Protein AF-D6SPY4-F1 (afdb_monomer)

Solvent-accessible surface area (backbone atoms only — not comparable to full-atom values): 12336 Å² total; per-residue (Å²): 137,78,93,75,79,78,70,77,76,68,50,74,66,36,51,53,53,38,52,51,26,49,55,48,23,52,53,33,46,53,54,31,52,54,38,61,76,72,43,39,36,45,60,59,33,57,36,25,32,23,53,29,49,22,27,46,44,47,28,51,47,39,69,76,40,49,72,30,49,89,36,41,15,61,46,37,26,52,39,34,29,47,40,55,48,48,57,50,53,52,47,53,71,76,39,81,48,72,72,48,47,54,49,48,56,37,36,50,55,52,34,52,54,50,44,50,53,52,50,50,53,51,26,75,78,32,62,66,58,35,68,52,40,51,41,52,40,67,79,60,23,53,57,50,37,54,53,34,42,40,31,66,72,70,61,54,61,94,64,95,69,92,73,79,85,44,68,68,62,43,42,48,51,54,51,34,54,49,46,29,62,67,39,71,52,54,79,84,50,48,59,57,48,36,48,52,51,52,44,51,72,76,66,36,78,51,53,54,37,60,75,58,44,35,67,88,75,36,80,60,68,70,73,85,82,77,120

Mean predicted aligned error: 5.64 Å

Structure (mmCIF, N/CA/C/O backbone):
data_AF-D6SPY4-F1
#
_entry.id   AF-D6SPY4-F1
#
loop_
_atom_site.group_PDB
_atom_site.id
_atom_site.type_symbol
_atom_site.label_atom_id
_atom_site.label_alt_id
_atom_site.label_comp_id
_atom_site.label_asym_id
_atom_site.label_entity_id
_atom_site.label_seq_id
_atom_site.pdbx_PDB_ins_code
_atom_site.Cartn_x
_atom_site.Cartn_y
_atom_site.Cartn_z
_atom_site.occupancy
_atom_site.B_iso_or_equiv
_atom_site.auth_seq_id
_atom_site.auth_comp_id
_atom_site.auth_asym_id
_atom_site.auth_atom_id
_atom_site.pdbx_PDB_model_num
ATOM 1 N N . MET A 1 1 ? 5.728 2.912 -44.911 1.00 34.78 1 MET A N 1
ATOM 2 C CA . MET A 1 1 ? 6.219 2.919 -43.514 1.00 34.78 1 MET A CA 1
ATOM 3 C C . MET A 1 1 ? 5.081 2.443 -42.625 1.00 34.78 1 MET A C 1
ATOM 5 O O . MET A 1 1 ? 4.029 3.062 -42.643 1.00 34.78 1 MET A O 1
ATOM 9 N N . SER A 1 2 ? 5.232 1.282 -41.982 1.00 31.11 2 SER A N 1
ATOM 10 C CA . SER A 1 2 ? 4.141 0.584 -41.281 1.00 31.11 2 SER A CA 1
ATOM 11 C C . SER A 1 2 ? 3.906 1.151 -39.877 1.00 31.11 2 SER A C 1
ATOM 13 O O . SER A 1 2 ? 4.828 1.220 -39.067 1.00 31.11 2 SER A O 1
ATOM 15 N N . LEU A 1 3 ? 2.647 1.506 -39.605 1.00 37.94 3 LEU A N 1
ATOM 16 C CA . LEU A 1 3 ? 2.112 2.058 -38.356 1.00 37.94 3 LEU A CA 1
ATOM 17 C C . LEU A 1 3 ? 1.982 1.020 -37.215 1.00 37.94 3 LEU A C 1
ATOM 19 O O . LEU A 1 3 ? 1.452 1.337 -36.159 1.00 37.94 3 LEU A O 1
ATOM 23 N N . PHE A 1 4 ? 2.469 -0.211 -37.405 1.00 37.69 4 PHE A N 1
ATOM 24 C CA . PHE A 1 4 ? 2.283 -1.334 -36.470 1.00 37.69 4 PHE A CA 1
ATOM 25 C C . PHE A 1 4 ? 3.561 -1.763 -35.720 1.00 37.69 4 PHE A C 1
ATOM 27 O O . PHE A 1 4 ? 3.576 -2.779 -35.033 1.00 37.69 4 PHE A O 1
ATOM 34 N N . GLY A 1 5 ? 4.643 -0.982 -35.812 1.00 31.19 5 GLY A N 1
ATOM 35 C CA . GLY A 1 5 ? 5.943 -1.301 -35.201 1.00 31.19 5 GLY A CA 1
ATOM 36 C C . GLY A 1 5 ? 6.141 -0.870 -33.739 1.00 31.19 5 GLY A C 1
ATOM 37 O O . GLY A 1 5 ? 7.212 -1.111 -33.193 1.00 31.19 5 GLY A O 1
ATOM 38 N N . LYS A 1 6 ? 5.152 -0.230 -33.097 1.00 35.25 6 LYS A N 1
ATOM 39 C CA . LYS A 1 6 ? 5.227 0.238 -31.694 1.00 35.25 6 LYS A CA 1
ATOM 40 C C . LYS A 1 6 ? 4.349 -0.571 -30.733 1.00 35.25 6 LYS A C 1
ATOM 42 O O . LYS A 1 6 ? 3.860 -0.050 -29.737 1.00 35.25 6 LYS A O 1
ATOM 47 N N . ILE A 1 7 ? 4.159 -1.859 -31.005 1.00 43.06 7 ILE A N 1
ATOM 48 C CA . ILE A 1 7 ? 3.713 -2.788 -29.964 1.00 43.06 7 ILE A CA 1
ATOM 49 C C . ILE A 1 7 ? 4.941 -3.013 -29.081 1.00 43.06 7 ILE A C 1
ATOM 51 O O . ILE A 1 7 ? 5.832 -3.783 -29.439 1.00 43.06 7 ILE A O 1
ATOM 55 N N . PHE A 1 8 ? 5.037 -2.246 -27.992 1.00 52.12 8 PHE A N 1
ATOM 56 C CA . PHE A 1 8 ? 6.080 -2.359 -26.976 1.00 52.12 8 PHE A CA 1
ATOM 57 C C . PHE A 1 8 ? 6.216 -3.827 -26.562 1.00 52.12 8 PHE A C 1
ATOM 59 O O . PHE A 1 8 ? 5.388 -4.358 -25.822 1.00 52.12 8 PHE A O 1
ATOM 66 N N . LYS A 1 9 ? 7.246 -4.512 -27.069 1.00 52.72 9 LYS A N 1
ATOM 67 C CA . LYS A 1 9 ? 7.593 -5.848 -26.592 1.00 52.72 9 LYS A CA 1
ATOM 68 C C . LYS A 1 9 ? 8.038 -5.689 -25.1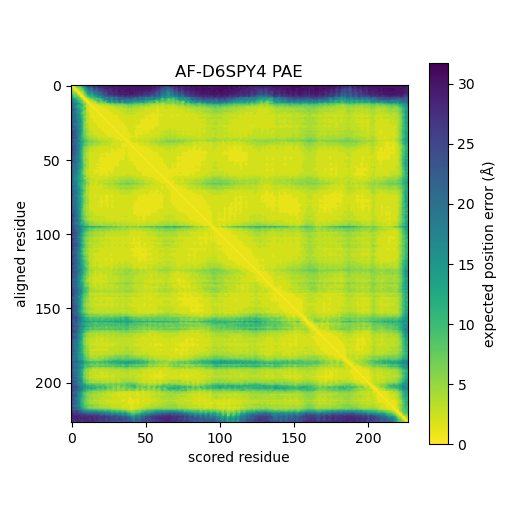44 1.00 52.72 9 LYS A C 1
ATOM 70 O O . LYS A 1 9 ? 9.126 -5.179 -24.889 1.00 52.72 9 LYS A O 1
ATOM 75 N N . ARG A 1 10 ? 7.173 -6.089 -24.213 1.00 60.41 10 ARG A N 1
ATOM 76 C CA . ARG A 1 10 ? 7.523 -6.230 -22.799 1.00 60.41 10 ARG A CA 1
ATOM 77 C C . ARG A 1 10 ? 8.765 -7.107 -22.698 1.00 60.41 10 ARG A C 1
ATOM 79 O O . ARG A 1 10 ? 8.841 -8.150 -23.349 1.00 60.41 10 ARG A O 1
ATOM 86 N N . THR A 1 11 ? 9.755 -6.663 -21.933 1.00 67.44 11 THR A N 1
ATOM 87 C CA . THR A 1 11 ? 10.943 -7.480 -21.683 1.00 67.44 11 THR A CA 1
ATOM 88 C C . THR A 1 11 ? 10.529 -8.723 -20.886 1.00 67.44 11 THR A C 1
ATOM 90 O O . THR A 1 11 ? 9.573 -8.644 -20.107 1.00 67.44 11 THR A O 1
ATOM 93 N N . PRO A 1 12 ? 11.223 -9.866 -21.035 1.00 65.56 12 PRO A N 1
ATOM 94 C CA . PRO A 1 12 ? 10.928 -11.072 -20.256 1.00 65.56 12 PRO A CA 1
ATOM 95 C C . PRO A 1 12 ? 10.881 -10.821 -18.739 1.00 65.56 12 PRO A C 1
ATOM 97 O O . PRO A 1 12 ? 10.040 -11.382 -18.047 1.00 65.56 12 PRO A O 1
ATOM 100 N N . GLU A 1 13 ? 11.724 -9.911 -18.243 1.00 80.81 13 GLU A N 1
ATOM 101 C CA . GLU A 1 13 ? 11.749 -9.472 -16.844 1.00 80.81 13 GLU A CA 1
ATOM 102 C C . GLU A 1 13 ? 10.460 -8.745 -16.427 1.00 80.81 13 GLU A C 1
ATOM 104 O O . GLU A 1 13 ? 9.873 -9.075 -15.401 1.00 80.81 13 GLU A O 1
ATOM 109 N N . SER A 1 14 ? 9.961 -7.811 -17.245 1.00 84.38 14 SER A N 1
ATOM 110 C CA . SER A 1 14 ? 8.711 -7.091 -16.950 1.00 84.38 14 SER A CA 1
ATOM 111 C C . SER A 1 14 ? 7.478 -8.003 -16.947 1.00 84.38 14 SER A C 1
ATOM 113 O O . SER A 1 14 ? 6.572 -7.806 -16.142 1.00 84.38 14 SER A O 1
ATOM 115 N N . LEU A 1 15 ? 7.446 -9.026 -17.808 1.00 87.06 15 LEU A N 1
ATOM 116 C CA . LEU A 1 15 ? 6.370 -10.024 -17.817 1.00 87.06 15 LEU A CA 1
ATOM 117 C C . LEU A 1 15 ? 6.403 -10.871 -16.546 1.00 87.06 15 LEU A C 1
ATOM 119 O O . LEU A 1 15 ? 5.395 -10.992 -15.862 1.00 87.06 15 LEU A O 1
ATOM 123 N N . GLN A 1 16 ? 7.579 -11.381 -16.185 1.00 89.75 16 GLN A N 1
ATOM 124 C CA . GLN A 1 16 ? 7.739 -12.197 -14.987 1.00 89.75 16 GLN A CA 1
ATOM 125 C C . GLN A 1 16 ? 7.390 -11.425 -13.704 1.00 89.75 16 GLN A C 1
ATOM 127 O O . GLN A 1 16 ? 6.707 -11.957 -12.830 1.00 89.75 16 GLN A O 1
ATOM 132 N N . LEU A 1 17 ? 7.821 -10.164 -13.598 1.00 91.50 17 LEU A N 1
ATOM 133 C CA . LEU A 1 17 ? 7.452 -9.282 -12.487 1.00 91.50 17 LEU A CA 1
ATOM 134 C C . LEU A 1 17 ? 5.941 -9.043 -12.435 1.00 91.50 17 LEU A C 1
ATOM 136 O O . LEU A 1 17 ? 5.344 -9.080 -11.362 1.00 91.50 17 LEU A O 1
ATOM 140 N N . SER A 1 18 ? 5.322 -8.817 -13.592 1.00 92.50 18 SER A N 1
ATOM 141 C CA . SER A 1 18 ? 3.881 -8.611 -13.702 1.00 92.50 18 SER A CA 1
ATOM 142 C C . SER A 1 18 ? 3.088 -9.828 -13.221 1.00 92.50 18 SER A C 1
ATOM 144 O O . SER A 1 18 ? 2.161 -9.651 -12.425 1.00 92.50 18 SER A O 1
ATOM 146 N N . ASP A 1 19 ? 3.499 -11.036 -13.617 1.00 93.06 19 ASP A N 1
ATOM 147 C CA . ASP A 1 19 ? 2.887 -12.295 -13.182 1.00 93.06 19 ASP A CA 1
ATOM 148 C C . ASP A 1 19 ? 3.054 -12.509 -11.672 1.00 93.06 19 ASP A C 1
ATOM 150 O O . ASP A 1 19 ? 2.119 -12.928 -10.988 1.00 93.06 19 ASP A O 1
ATOM 154 N N . TRP A 1 20 ? 4.230 -12.204 -11.111 1.00 94.31 20 TRP A N 1
ATOM 155 C CA . TRP A 1 20 ? 4.435 -12.279 -9.662 1.00 94.31 20 TRP A CA 1
ATOM 156 C C . TRP A 1 20 ? 3.526 -11.318 -8.905 1.00 94.31 20 TRP A C 1
ATOM 158 O O . TRP A 1 20 ? 2.887 -11.738 -7.943 1.00 94.31 20 TRP A O 1
ATOM 168 N N . LEU A 1 21 ? 3.427 -10.062 -9.348 1.00 95.44 21 LEU A N 1
ATOM 169 C CA . LEU A 1 21 ? 2.568 -9.068 -8.706 1.00 95.44 21 LEU A CA 1
ATOM 170 C C . LEU A 1 21 ? 1.092 -9.480 -8.766 1.00 95.44 21 LEU A C 1
ATOM 172 O O . LEU A 1 21 ? 0.413 -9.390 -7.749 1.00 95.44 21 LEU A O 1
ATOM 176 N N . ALA A 1 22 ? 0.620 -10.003 -9.902 1.00 94.50 22 ALA A N 1
ATOM 177 C CA . ALA A 1 22 ? -0.749 -10.503 -10.039 1.00 94.50 22 ALA A CA 1
ATOM 178 C C . ALA A 1 22 ? -1.034 -11.674 -9.081 1.00 94.50 22 ALA A C 1
ATOM 180 O O . ALA A 1 22 ? -2.006 -11.639 -8.325 1.00 94.50 22 ALA A O 1
ATOM 181 N N . ASN A 1 23 ? -0.142 -12.669 -9.039 1.00 94.44 23 ASN A N 1
ATOM 182 C CA . ASN A 1 23 ? -0.271 -13.814 -8.134 1.00 94.44 23 ASN A CA 1
ATOM 183 C C . ASN A 1 23 ? -0.241 -13.393 -6.655 1.00 94.44 23 ASN A C 1
ATOM 185 O O . ASN A 1 23 ? -0.976 -13.942 -5.834 1.00 94.44 23 ASN A O 1
ATOM 189 N N . MET A 1 24 ? 0.592 -12.407 -6.304 1.00 95.00 24 MET A N 1
ATOM 190 C CA . MET A 1 24 ? 0.624 -11.831 -4.958 1.00 95.00 24 MET A CA 1
ATOM 191 C C . MET A 1 24 ? -0.696 -11.134 -4.620 1.00 95.00 24 MET A C 1
ATOM 193 O O . MET A 1 24 ? -1.242 -11.376 -3.545 1.00 95.00 24 MET A O 1
ATOM 197 N N . THR A 1 25 ? -1.238 -10.319 -5.532 1.00 95.25 25 THR A N 1
ATOM 198 C CA . THR A 1 25 ? -2.541 -9.666 -5.348 1.00 95.25 25 THR A CA 1
ATOM 199 C C . THR A 1 25 ? -3.638 -10.695 -5.078 1.00 95.25 25 THR A C 1
ATOM 201 O O . THR A 1 25 ? -4.384 -10.542 -4.114 1.00 95.25 25 THR A O 1
ATOM 204 N N . GLU A 1 26 ? -3.712 -11.774 -5.863 1.00 94.88 26 GLU A N 1
ATOM 205 C CA . GLU A 1 26 ? -4.694 -12.843 -5.644 1.00 94.88 26 GLU A CA 1
ATOM 206 C C . GLU A 1 26 ? -4.520 -13.549 -4.295 1.00 94.88 26 GLU A C 1
ATOM 208 O O . GLU A 1 26 ? -5.503 -13.817 -3.602 1.00 94.88 26 GLU A O 1
ATOM 213 N N . ALA A 1 27 ? -3.280 -13.852 -3.902 1.00 94.38 27 ALA A N 1
ATOM 214 C CA . ALA A 1 27 ? -3.002 -14.498 -2.624 1.00 94.38 27 ALA A CA 1
ATOM 215 C C . ALA A 1 27 ? -3.429 -13.616 -1.440 1.00 94.38 27 ALA A C 1
ATOM 217 O O . ALA A 1 27 ? -4.063 -14.104 -0.502 1.00 94.38 27 ALA A O 1
ATOM 218 N N . PHE A 1 28 ? -3.135 -12.315 -1.501 1.00 95.88 28 PHE A N 1
ATOM 219 C CA . PHE A 1 28 ? -3.537 -11.373 -0.460 1.00 95.88 28 PHE A CA 1
ATOM 220 C C . PHE A 1 28 ? -5.043 -11.115 -0.450 1.00 95.88 28 PHE A C 1
ATOM 222 O O . PHE A 1 28 ? -5.605 -10.966 0.630 1.00 95.88 28 PHE A O 1
ATOM 229 N N . LEU A 1 29 ? -5.714 -11.131 -1.607 1.00 95.56 29 LEU A N 1
ATOM 230 C CA . LEU A 1 29 ? -7.178 -11.070 -1.676 1.00 95.56 29 LEU A CA 1
ATOM 231 C C . LEU A 1 29 ? -7.818 -12.247 -0.937 1.00 95.56 29 LEU A C 1
ATOM 233 O O . LEU A 1 29 ? -8.666 -12.025 -0.080 1.00 95.56 29 LEU A O 1
ATOM 237 N N . ARG A 1 30 ? -7.352 -13.480 -1.181 1.00 95.44 30 ARG A N 1
ATOM 238 C CA . ARG A 1 30 ? -7.861 -14.668 -0.469 1.00 95.44 30 ARG A CA 1
ATOM 239 C C . ARG A 1 30 ? -7.640 -14.567 1.041 1.00 95.44 30 ARG A C 1
ATOM 241 O O . ARG A 1 30 ? -8.546 -14.855 1.813 1.00 95.44 30 ARG A O 1
ATOM 248 N N . MET A 1 31 ? -6.456 -14.111 1.461 1.00 95.00 31 MET A N 1
ATOM 249 C CA . MET A 1 31 ? -6.151 -13.856 2.875 1.00 95.00 31 MET A CA 1
ATOM 250 C C . MET A 1 31 ? -7.081 -12.794 3.486 1.00 95.00 31 MET A C 1
ATOM 252 O O . MET A 1 31 ? -7.546 -12.950 4.618 1.00 95.00 31 MET A O 1
ATOM 256 N N . GLY A 1 32 ? -7.366 -11.729 2.736 1.00 95.31 32 GLY A N 1
ATOM 257 C CA . GLY A 1 32 ? -8.275 -10.664 3.141 1.00 95.31 32 GLY A CA 1
ATOM 258 C C . GLY A 1 32 ? -9.710 -11.151 3.289 1.00 95.31 32 GLY A C 1
ATOM 259 O O . GLY A 1 32 ? -10.330 -10.883 4.314 1.00 95.31 32 GLY A O 1
ATOM 260 N N . ASP A 1 33 ? -10.224 -11.902 2.316 1.00 96.25 33 ASP A N 1
ATOM 261 C CA . ASP A 1 33 ? -11.585 -12.448 2.342 1.00 96.25 33 ASP A CA 1
ATOM 262 C C . ASP A 1 33 ? -11.783 -13.418 3.516 1.00 96.25 33 ASP A C 1
ATOM 264 O O . ASP A 1 33 ? -12.777 -13.330 4.244 1.00 96.25 33 ASP A O 1
ATOM 268 N N . ASP A 1 34 ? -10.796 -14.285 3.768 1.00 96.38 34 ASP A N 1
ATOM 269 C CA . ASP A 1 34 ? -10.789 -15.182 4.927 1.00 96.38 34 ASP A CA 1
ATOM 270 C C . ASP A 1 34 ? -10.798 -14.405 6.252 1.00 96.38 34 ASP A C 1
ATOM 272 O O . ASP A 1 34 ? -11.509 -14.776 7.191 1.00 96.38 34 ASP A O 1
ATOM 276 N N . THR A 1 35 ? -10.029 -13.316 6.338 1.00 95.50 35 THR A N 1
ATOM 277 C CA . THR A 1 35 ? -9.981 -12.454 7.529 1.00 95.50 35 THR A CA 1
ATOM 278 C C . THR A 1 35 ? -11.311 -11.731 7.726 1.00 95.50 35 THR A C 1
ATOM 280 O O . THR A 1 35 ? -11.882 -11.778 8.816 1.00 95.50 35 THR A O 1
ATOM 283 N N . LEU A 1 36 ? -11.852 -11.135 6.662 1.00 94.56 36 LEU A N 1
ATOM 284 C CA . LEU A 1 36 ? -13.118 -10.407 6.664 1.00 94.56 36 LEU A CA 1
ATOM 285 C C . LEU A 1 36 ? -14.292 -11.294 7.109 1.00 94.56 36 LEU A C 1
ATOM 287 O O . LEU A 1 36 ? -15.186 -10.823 7.818 1.00 94.56 36 LEU A O 1
ATOM 291 N N . GLY A 1 37 ? -14.287 -12.569 6.710 1.00 95.19 37 GLY A N 1
ATOM 292 C CA . GLY A 1 37 ? -15.297 -13.550 7.107 1.00 95.19 37 GLY A CA 1
ATOM 293 C C . GLY A 1 37 ? -15.188 -14.026 8.561 1.00 95.19 37 GLY A C 1
ATOM 294 O O . GLY A 1 37 ? -16.175 -14.520 9.105 1.00 95.19 37 GLY A O 1
ATOM 295 N N . ARG A 1 38 ? -14.018 -13.885 9.200 1.00 95.81 38 ARG A N 1
ATOM 296 C CA . ARG A 1 38 ? -13.737 -14.427 10.543 1.00 95.81 38 ARG A CA 1
ATOM 297 C C . ARG A 1 38 ? -13.682 -13.365 11.634 1.00 95.81 38 ARG A C 1
ATOM 299 O O . ARG A 1 38 ? -14.326 -13.532 12.665 1.00 95.81 38 ARG A O 1
ATOM 306 N N . ASP A 1 39 ? -12.896 -12.312 11.430 1.00 95.88 39 ASP A N 1
ATOM 307 C CA . ASP A 1 39 ? -12.619 -11.291 12.440 1.00 95.88 39 ASP A CA 1
ATOM 308 C C . ASP A 1 39 ? -12.377 -9.918 11.802 1.00 95.88 39 ASP A C 1
ATOM 310 O O . ASP A 1 39 ? -11.264 -9.551 11.419 1.00 95.88 39 ASP A O 1
ATOM 314 N N . LYS A 1 40 ? -13.439 -9.112 11.754 1.00 96.25 40 LYS A N 1
ATOM 315 C CA . LYS A 1 40 ? -13.390 -7.739 11.233 1.00 96.25 40 LYS A CA 1
ATOM 316 C C . LYS A 1 40 ? -12.613 -6.772 12.127 1.00 96.25 40 LYS A C 1
ATOM 318 O O . LYS A 1 40 ? -12.381 -5.641 11.714 1.00 96.25 40 LYS A O 1
ATOM 323 N N . ALA A 1 41 ? -12.252 -7.175 13.343 1.00 96.44 41 ALA A N 1
ATOM 324 C CA . ALA A 1 41 ? -11.436 -6.384 14.254 1.00 96.44 41 ALA A CA 1
ATOM 325 C C . ALA A 1 41 ? -9.938 -6.717 14.132 1.00 96.44 41 ALA A C 1
ATOM 327 O O . ALA A 1 41 ? -9.126 -6.099 14.821 1.00 96.44 41 ALA A O 1
ATOM 328 N N . SER A 1 42 ? -9.558 -7.670 13.268 1.00 95.88 42 SER A N 1
ATOM 329 C CA . SER A 1 42 ? -8.160 -8.045 13.068 1.00 95.88 42 SER A CA 1
ATOM 330 C C . SER A 1 42 ? -7.376 -6.948 12.331 1.00 95.88 42 SER A C 1
ATOM 332 O O . SER A 1 42 ? -7.801 -6.519 11.252 1.00 95.88 42 SER A O 1
ATOM 334 N N . PRO A 1 43 ? -6.184 -6.552 12.826 1.00 96.25 43 PRO A N 1
ATOM 335 C CA . PRO A 1 43 ? -5.247 -5.696 12.093 1.00 96.25 43 PRO A CA 1
ATOM 336 C C . PRO A 1 43 ? -4.848 -6.252 10.718 1.00 96.25 43 PRO A C 1
ATOM 338 O O . PRO A 1 43 ? -4.446 -5.488 9.840 1.00 96.25 43 PRO A O 1
ATOM 341 N N . ASP A 1 44 ? -4.997 -7.563 10.494 1.00 96.12 44 ASP A N 1
ATOM 342 C CA . ASP A 1 44 ? -4.690 -8.195 9.206 1.00 96.12 44 ASP A CA 1
ATOM 343 C C . ASP A 1 44 ? -5.572 -7.657 8.066 1.00 96.12 44 ASP A C 1
ATOM 345 O O . ASP A 1 44 ? -5.164 -7.696 6.909 1.00 96.12 44 ASP A O 1
ATOM 349 N N . MET A 1 45 ? -6.731 -7.061 8.373 1.00 96.69 45 MET A N 1
ATOM 350 C CA . MET A 1 45 ? -7.546 -6.329 7.395 1.00 96.69 45 MET A CA 1
ATOM 351 C C . MET A 1 45 ? -6.776 -5.153 6.774 1.00 96.69 45 MET A C 1
ATOM 353 O O . MET A 1 45 ? -6.815 -4.952 5.559 1.00 96.69 45 MET A O 1
ATOM 357 N N . LEU A 1 46 ? -6.026 -4.406 7.591 1.00 97.50 46 LEU A N 1
ATOM 358 C CA . LEU A 1 46 ? -5.210 -3.271 7.147 1.00 97.50 46 LEU A CA 1
ATOM 359 C C . LEU A 1 46 ? -3.921 -3.732 6.452 1.00 97.50 46 LEU A C 1
ATOM 361 O O . LEU A 1 46 ? -3.473 -3.105 5.488 1.00 97.50 46 LEU A O 1
ATOM 365 N N . VAL A 1 47 ? -3.363 -4.867 6.886 1.00 97.31 47 VAL A N 1
ATOM 366 C CA . VAL A 1 47 ? -2.255 -5.545 6.193 1.00 97.31 47 VAL A CA 1
ATOM 367 C C . VAL A 1 47 ? -2.687 -5.937 4.776 1.00 97.31 47 VAL A C 1
ATOM 369 O O . VAL A 1 47 ? -2.011 -5.586 3.808 1.00 97.31 47 VAL A O 1
ATOM 372 N N . CYS A 1 48 ? -3.840 -6.601 4.637 1.00 97.00 48 CYS A N 1
ATOM 373 C CA . CYS A 1 48 ? -4.400 -6.994 3.343 1.00 97.00 48 CYS A CA 1
ATOM 374 C C . CYS A 1 48 ? -4.690 -5.774 2.472 1.00 97.00 48 CYS A C 1
ATOM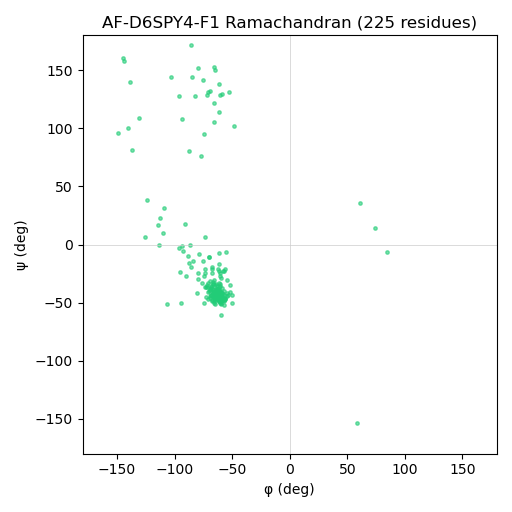 376 O O . CYS A 1 48 ? -4.256 -5.735 1.324 1.00 97.00 48 CYS A O 1
ATOM 378 N N . PHE A 1 49 ? -5.355 -4.753 3.023 1.00 97.19 49 PHE A N 1
ATOM 379 C CA . PHE A 1 49 ? -5.600 -3.490 2.328 1.00 97.19 49 PHE A CA 1
ATOM 380 C C . PHE A 1 49 ? -4.313 -2.916 1.719 1.00 97.19 49 PHE A C 1
ATOM 382 O O . PHE A 1 49 ? -4.269 -2.616 0.525 1.00 97.19 49 PHE A O 1
ATOM 389 N N . THR A 1 50 ? -3.252 -2.820 2.520 1.00 97.62 50 THR A N 1
ATOM 390 C CA . THR A 1 50 ? -1.968 -2.248 2.099 1.00 97.62 50 THR A CA 1
ATOM 391 C C . THR A 1 50 ? -1.312 -3.086 1.002 1.00 97.62 50 THR A C 1
ATOM 393 O O . THR A 1 50 ? -0.949 -2.559 -0.050 1.00 97.62 50 THR A O 1
ATOM 396 N N . LEU A 1 51 ? -1.178 -4.400 1.212 1.00 97.00 51 LEU A N 1
ATOM 397 C CA . LEU A 1 51 ? -0.466 -5.280 0.282 1.00 97.00 51 LEU A CA 1
ATOM 398 C C . LEU A 1 51 ? -1.216 -5.474 -1.038 1.00 97.00 51 LEU A C 1
ATOM 400 O O . LEU A 1 51 ? -0.592 -5.457 -2.099 1.00 97.00 51 LEU A O 1
ATOM 404 N N . ILE A 1 52 ? -2.543 -5.621 -1.002 1.00 96.50 52 ILE A N 1
ATOM 405 C CA . ILE A 1 52 ? -3.367 -5.746 -2.212 1.00 96.50 52 ILE A CA 1
ATOM 406 C C . ILE A 1 52 ? -3.236 -4.481 -3.052 1.00 96.50 52 ILE A C 1
ATOM 408 O O . ILE A 1 52 ? -2.973 -4.568 -4.248 1.00 96.50 52 ILE A O 1
ATOM 412 N N . ASN A 1 53 ? -3.360 -3.306 -2.435 1.00 96.88 53 ASN A N 1
ATOM 413 C CA . ASN A 1 53 ? -3.279 -2.054 -3.173 1.00 96.88 53 ASN A CA 1
ATOM 414 C C . ASN A 1 53 ? -1.876 -1.776 -3.710 1.00 96.88 53 ASN A C 1
ATOM 416 O O . ASN A 1 53 ? -1.746 -1.413 -4.877 1.00 96.88 53 ASN A O 1
ATOM 420 N N . ALA A 1 54 ? -0.824 -2.002 -2.920 1.00 97.12 54 ALA A N 1
ATOM 421 C CA . ALA A 1 54 ? 0.546 -1.824 -3.393 1.00 97.12 54 ALA A CA 1
ATOM 422 C C . ALA A 1 54 ? 0.864 -2.764 -4.570 1.00 97.12 54 ALA A C 1
ATOM 424 O O . ALA A 1 54 ? 1.349 -2.311 -5.608 1.00 97.12 54 ALA A O 1
ATOM 425 N N . THR A 1 55 ? 0.523 -4.054 -4.457 1.00 96.12 55 THR A N 1
ATOM 426 C CA . THR A 1 55 ? 0.750 -5.044 -5.528 1.00 96.12 55 THR A CA 1
ATOM 427 C C . THR A 1 55 ? -0.066 -4.771 -6.775 1.00 96.12 55 THR A 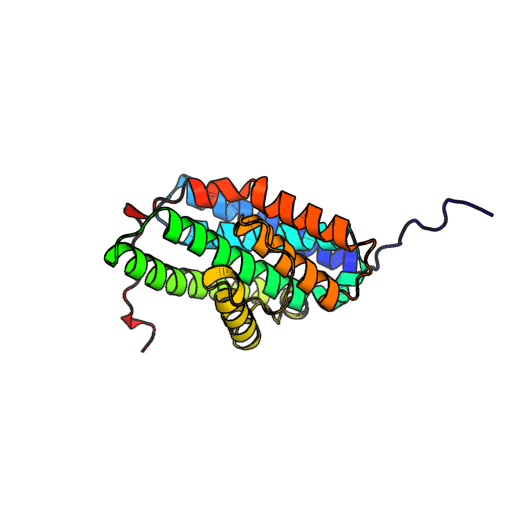C 1
ATOM 429 O O . THR A 1 55 ? 0.495 -4.744 -7.870 1.00 96.12 55 THR A O 1
ATOM 432 N N . HIS A 1 56 ? -1.366 -4.529 -6.623 1.00 96.00 56 HIS A N 1
ATOM 433 C CA . HIS A 1 56 ? -2.257 -4.307 -7.752 1.00 96.00 56 HIS A CA 1
ATOM 434 C C . HIS A 1 56 ? -1.890 -3.025 -8.504 1.00 96.00 56 HIS A C 1
ATOM 436 O O . HIS A 1 56 ? -1.839 -3.003 -9.733 1.00 96.00 56 HIS A O 1
ATOM 442 N N . THR A 1 57 ? -1.548 -1.966 -7.770 1.00 96.81 57 THR A N 1
ATOM 443 C CA . THR A 1 57 ? -1.115 -0.699 -8.364 1.00 96.81 57 THR A CA 1
ATOM 444 C C . THR A 1 57 ? 0.220 -0.854 -9.077 1.00 96.81 57 THR A C 1
ATOM 446 O O . THR A 1 57 ? 0.347 -0.422 -10.220 1.00 96.81 57 THR A O 1
ATOM 449 N N . ALA A 1 58 ? 1.196 -1.531 -8.465 1.00 96.19 58 ALA A N 1
ATOM 450 C CA . ALA A 1 58 ? 2.472 -1.834 -9.109 1.00 96.19 58 ALA A CA 1
ATOM 451 C C . ALA A 1 58 ? 2.280 -2.659 -10.395 1.00 96.19 58 ALA A C 1
ATOM 453 O O . ALA A 1 58 ? 2.894 -2.357 -11.419 1.00 96.19 58 ALA A O 1
ATOM 454 N N . HIS A 1 59 ? 1.387 -3.655 -10.369 1.00 95.44 59 HIS A N 1
ATOM 455 C CA . HIS A 1 59 ? 1.029 -4.460 -11.537 1.00 95.44 59 HIS A CA 1
ATOM 456 C C . HIS A 1 59 ? 0.445 -3.591 -12.661 1.00 95.44 59 HIS A C 1
ATOM 458 O O . HIS A 1 59 ? 0.908 -3.666 -13.801 1.00 95.44 59 HIS A O 1
ATOM 464 N N . ASN A 1 60 ? -0.521 -2.725 -12.342 1.00 94.44 60 ASN A N 1
ATOM 465 C CA . ASN A 1 60 ? -1.160 -1.844 -13.319 1.00 94.44 60 ASN A CA 1
ATOM 466 C C . ASN A 1 60 ? -0.183 -0.809 -13.890 1.00 94.44 60 ASN A C 1
ATOM 468 O O . ASN A 1 60 ? -0.171 -0.578 -15.097 1.00 94.44 60 ASN A O 1
ATOM 472 N N . LEU A 1 61 ? 0.682 -0.226 -13.055 1.00 94.12 61 LEU A N 1
ATOM 473 C CA . LEU A 1 61 ? 1.726 0.691 -13.514 1.00 94.12 61 LEU A CA 1
ATOM 474 C C . LEU A 1 61 ? 2.693 -0.008 -14.475 1.00 94.12 61 LEU A C 1
ATOM 476 O O . LEU A 1 61 ? 3.008 0.542 -15.526 1.00 94.12 61 LEU A O 1
ATOM 480 N N . LEU A 1 62 ? 3.112 -1.236 -14.160 1.00 92.75 62 LEU A N 1
ATOM 481 C CA . LEU A 1 62 ? 4.010 -2.020 -15.009 1.00 92.75 62 LEU A CA 1
ATOM 482 C C . LEU A 1 62 ? 3.341 -2.414 -16.331 1.00 92.75 62 LEU A C 1
ATOM 484 O O . LEU A 1 62 ? 3.995 -2.504 -17.373 1.00 92.75 62 LEU A O 1
ATOM 488 N N . HIS A 1 63 ? 2.024 -2.627 -16.298 1.00 90.31 63 HIS A N 1
ATOM 489 C CA . HIS A 1 63 ? 1.231 -2.867 -17.492 1.00 90.31 63 HIS A CA 1
ATOM 490 C C . HIS A 1 63 ? 1.157 -1.648 -18.409 1.00 90.31 63 HIS A C 1
ATOM 492 O O . HIS A 1 63 ? 1.251 -1.812 -19.631 1.00 90.31 63 HIS A O 1
ATOM 498 N N . THR A 1 64 ? 0.983 -0.470 -17.810 1.00 89.19 64 THR A N 1
ATOM 499 C CA . THR A 1 64 ? 0.923 0.827 -18.486 1.00 89.19 64 THR A CA 1
ATOM 500 C C . THR A 1 64 ? 2.280 1.219 -19.062 1.00 89.19 64 THR A C 1
ATOM 502 O O . THR A 1 64 ? 2.350 1.640 -20.215 1.00 89.19 64 THR A O 1
ATOM 505 N N . ASP A 1 65 ? 3.363 1.038 -18.302 1.00 89.00 65 ASP A N 1
ATOM 506 C CA . ASP A 1 65 ? 4.720 1.338 -18.751 1.00 89.00 65 ASP A CA 1
ATOM 507 C C . ASP A 1 65 ? 5.744 0.288 -18.279 1.00 89.00 65 ASP A C 1
ATOM 509 O O . ASP A 1 65 ? 6.244 0.351 -17.155 1.00 89.00 65 ASP A O 1
ATOM 513 N N . PRO A 1 66 ? 6.140 -0.655 -19.153 1.00 88.69 66 PRO A N 1
ATOM 514 C CA . PRO A 1 66 ? 7.099 -1.704 -18.809 1.00 88.69 66 PRO A CA 1
ATOM 515 C C . PRO A 1 66 ? 8.489 -1.197 -18.401 1.00 88.69 66 PRO A C 1
ATOM 517 O O . PRO A 1 66 ? 9.259 -1.960 -17.818 1.00 88.69 66 PRO A O 1
ATOM 520 N N . ARG A 1 67 ? 8.846 0.064 -18.698 1.00 85.75 67 ARG A N 1
ATOM 521 C CA . ARG A 1 67 ? 10.162 0.630 -18.345 1.00 85.75 67 ARG A CA 1
ATOM 522 C C . ARG A 1 67 ? 10.345 0.801 -16.845 1.00 85.75 67 ARG A C 1
ATOM 524 O O . ARG A 1 67 ? 11.480 0.827 -16.383 1.00 85.75 67 ARG A O 1
ATOM 531 N N . ILE A 1 68 ? 9.258 0.854 -16.075 1.00 90.50 68 ILE A N 1
ATOM 532 C CA . ILE A 1 68 ? 9.358 0.953 -14.618 1.00 90.50 68 ILE A CA 1
ATOM 533 C C . ILE A 1 68 ? 9.876 -0.338 -13.971 1.00 90.50 68 ILE A C 1
ATOM 535 O O . ILE A 1 68 ? 10.200 -0.317 -12.789 1.00 90.50 68 ILE A O 1
ATOM 539 N N . ALA A 1 69 ? 9.963 -1.449 -14.718 1.00 92.31 69 ALA A N 1
ATOM 540 C CA . ALA A 1 69 ? 10.405 -2.751 -14.215 1.00 92.31 69 ALA A CA 1
ATOM 541 C C . ALA A 1 69 ? 11.728 -2.673 -13.439 1.00 92.31 69 ALA A C 1
ATOM 543 O O . ALA A 1 69 ? 11.833 -3.243 -12.356 1.00 92.31 69 ALA A O 1
ATOM 544 N N . SER A 1 70 ? 12.710 -1.917 -13.945 1.00 90.88 70 SER A N 1
ATOM 545 C CA . SER A 1 70 ? 14.018 -1.759 -13.293 1.00 90.88 70 SER A CA 1
ATOM 546 C C . SER A 1 70 ? 13.956 -1.000 -11.966 1.00 90.88 70 SER A C 1
ATOM 548 O O . SER A 1 70 ? 14.878 -1.098 -11.167 1.00 90.88 70 SER A O 1
ATOM 550 N N . ASN A 1 71 ? 12.882 -0.242 -11.737 1.00 94.12 71 ASN A N 1
ATOM 551 C CA . ASN A 1 71 ? 12.659 0.582 -10.550 1.00 94.12 71 ASN A CA 1
ATOM 552 C C . ASN A 1 71 ? 11.465 0.081 -9.722 1.00 94.12 71 ASN A C 1
ATOM 554 O O . ASN A 1 71 ? 10.942 0.814 -8.881 1.00 94.12 71 ASN A O 1
ATOM 558 N N . ILE A 1 72 ? 11.014 -1.160 -9.949 1.00 94.81 72 ILE A N 1
ATOM 559 C CA . ILE A 1 72 ? 9.800 -1.680 -9.314 1.00 94.81 72 ILE A CA 1
ATOM 560 C C . ILE A 1 72 ? 9.933 -1.779 -7.792 1.00 94.81 72 ILE A C 1
ATOM 562 O O . ILE A 1 72 ? 8.959 -1.525 -7.096 1.00 94.81 72 ILE A O 1
ATOM 566 N N . GLY A 1 73 ? 11.124 -2.086 -7.270 1.00 95.50 73 GLY A N 1
ATOM 567 C CA . GLY A 1 73 ? 11.401 -2.130 -5.831 1.00 95.50 73 GLY A CA 1
ATOM 568 C C . GLY A 1 73 ? 11.145 -0.789 -5.134 1.00 95.50 73 GLY A C 1
ATOM 569 O O . GLY A 1 73 ? 10.261 -0.735 -4.275 1.00 95.50 73 GLY A O 1
ATOM 570 N N . PRO A 1 74 ? 11.845 0.294 -5.526 1.00 96.75 74 PRO A N 1
ATOM 571 C CA . PRO A 1 74 ? 11.598 1.626 -4.978 1.00 96.75 74 PRO A CA 1
ATOM 572 C C . PRO A 1 74 ? 10.151 2.093 -5.179 1.00 96.75 74 PRO A C 1
ATOM 574 O O . PRO A 1 74 ? 9.531 2.617 -4.257 1.00 96.75 74 PRO A O 1
ATOM 577 N N . ILE A 1 75 ? 9.569 1.865 -6.364 1.00 97.25 75 ILE A N 1
ATOM 578 C CA . ILE A 1 75 ? 8.175 2.245 -6.648 1.00 97.25 75 ILE A CA 1
ATOM 579 C C . ILE A 1 75 ? 7.209 1.504 -5.719 1.00 97.25 75 ILE A C 1
ATOM 581 O O . ILE A 1 75 ? 6.296 2.112 -5.168 1.00 97.25 75 ILE A O 1
ATOM 585 N N . TYR A 1 76 ? 7.409 0.204 -5.507 1.00 97.69 76 TYR A N 1
ATOM 586 C CA . TYR A 1 76 ? 6.579 -0.585 -4.604 1.00 97.69 76 TYR A CA 1
ATOM 587 C C . TYR A 1 76 ? 6.697 -0.102 -3.154 1.00 97.69 76 TYR A C 1
ATOM 589 O O . TYR A 1 76 ? 5.690 -0.061 -2.451 1.00 97.69 76 TYR A O 1
ATOM 597 N N . ALA A 1 77 ? 7.894 0.291 -2.709 1.00 98.00 77 ALA A N 1
ATOM 598 C CA . ALA A 1 77 ? 8.090 0.875 -1.384 1.00 98.00 77 ALA A CA 1
ATOM 599 C C . ALA A 1 77 ? 7.268 2.166 -1.210 1.00 98.00 77 ALA A C 1
ATOM 601 O O . ALA A 1 77 ? 6.575 2.319 -0.208 1.00 98.00 77 ALA A O 1
ATOM 602 N N . GLU A 1 78 ? 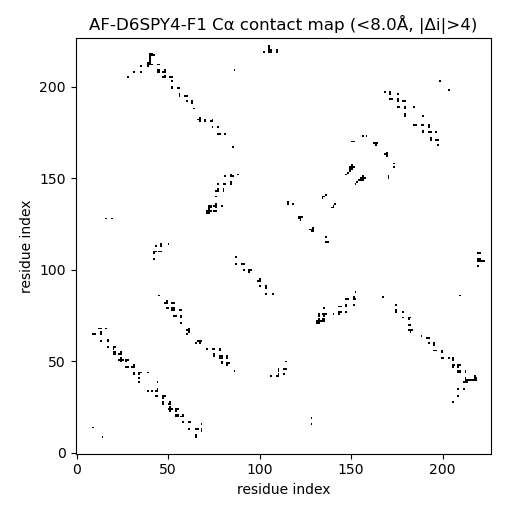7.265 3.051 -2.211 1.00 98.12 78 GLU A N 1
ATOM 603 C CA . GLU A 1 78 ? 6.452 4.278 -2.197 1.00 98.12 78 GLU A CA 1
ATOM 604 C C . GLU A 1 78 ? 4.947 3.992 -2.190 1.00 98.12 78 GLU A C 1
ATOM 606 O O . GLU A 1 78 ? 4.192 4.623 -1.449 1.00 98.12 78 GLU A O 1
ATOM 611 N N . LEU A 1 79 ? 4.502 3.011 -2.980 1.00 98.12 79 LEU A N 1
ATOM 612 C CA . LEU A 1 79 ? 3.105 2.574 -2.995 1.00 98.12 79 LEU A CA 1
ATOM 613 C C . LEU A 1 79 ? 2.684 2.009 -1.635 1.00 98.12 79 LEU A C 1
ATOM 615 O O . LEU A 1 79 ? 1.635 2.383 -1.115 1.00 98.12 79 LEU A O 1
ATOM 619 N N . ARG A 1 80 ? 3.501 1.127 -1.047 1.00 97.44 80 ARG A N 1
ATOM 620 C CA . ARG A 1 80 ? 3.252 0.549 0.278 1.00 97.44 80 ARG A CA 1
ATOM 621 C C . ARG A 1 80 ? 3.123 1.654 1.326 1.00 97.44 80 ARG A C 1
ATOM 623 O O . ARG A 1 80 ? 2.103 1.702 2.006 1.00 97.44 80 ARG A O 1
ATOM 630 N N . ALA A 1 81 ? 4.092 2.566 1.393 1.00 97.94 81 ALA A N 1
ATOM 631 C CA . ALA A 1 81 ? 4.088 3.661 2.360 1.00 97.94 81 ALA A CA 1
ATOM 632 C C . ALA A 1 81 ? 2.876 4.587 2.181 1.00 97.94 81 ALA A C 1
ATOM 634 O O . ALA A 1 81 ? 2.240 4.979 3.156 1.00 97.94 81 ALA A O 1
ATOM 635 N N . TYR A 1 82 ? 2.491 4.878 0.934 1.00 97.75 82 TYR A N 1
ATOM 636 C CA . TYR A 1 82 ? 1.270 5.627 0.652 1.00 97.75 82 TYR A CA 1
ATOM 637 C C . TYR A 1 82 ? 0.016 4.926 1.183 1.00 97.75 82 TYR A C 1
ATOM 639 O O . TYR A 1 82 ? -0.789 5.566 1.857 1.00 97.75 82 TYR A O 1
ATOM 647 N N . TYR A 1 83 ? -0.164 3.629 0.914 1.00 97.56 83 TYR A N 1
ATOM 648 C CA . TYR A 1 83 ? -1.349 2.907 1.386 1.00 97.56 83 TYR A CA 1
ATOM 649 C C . TYR A 1 83 ? -1.352 2.711 2.904 1.00 97.56 83 TYR A C 1
ATOM 651 O O . TYR A 1 83 ? -2.429 2.757 3.501 1.00 97.56 83 TYR A O 1
ATOM 659 N N . GLU A 1 84 ? -0.180 2.583 3.535 1.00 97.31 84 GLU A N 1
ATOM 660 C CA . GLU A 1 84 ? -0.061 2.632 4.993 1.00 97.31 84 GLU A CA 1
ATOM 661 C C . GLU A 1 84 ? -0.514 3.988 5.549 1.00 97.31 84 GLU A C 1
ATOM 663 O O . GLU A 1 84 ? -1.300 4.032 6.493 1.00 97.31 84 GLU A O 1
ATOM 668 N N . CYS A 1 85 ? -0.083 5.103 4.954 1.00 96.94 85 CYS A N 1
ATOM 669 C CA . CYS A 1 85 ? -0.541 6.436 5.353 1.00 96.94 85 CYS A CA 1
ATOM 670 C C . CYS A 1 85 ? -2.030 6.665 5.049 1.00 96.94 85 CYS A C 1
ATOM 672 O O . CYS A 1 85 ? -2.719 7.354 5.798 1.00 96.94 85 CYS A O 1
ATOM 674 N N . LEU A 1 86 ? -2.557 6.096 3.963 1.00 95.88 86 LEU A N 1
ATOM 675 C CA . LEU A 1 86 ? -3.936 6.325 3.538 1.00 95.88 86 LEU A CA 1
ATOM 676 C C . LEU A 1 86 ? -4.947 5.790 4.555 1.00 95.88 86 LEU A C 1
ATOM 678 O O . LEU A 1 86 ? -5.880 6.507 4.917 1.00 95.88 86 LEU A O 1
ATOM 682 N N . TRP A 1 87 ? -4.775 4.556 5.039 1.00 95.69 87 TRP A N 1
ATOM 683 C CA . TRP A 1 87 ? -5.692 4.042 6.057 1.00 95.69 87 TRP A CA 1
ATOM 684 C C . TRP A 1 87 ? -5.550 4.813 7.376 1.00 95.69 87 TRP A C 1
ATOM 686 O O . TRP A 1 87 ? -6.557 5.046 8.041 1.00 95.69 87 TRP A O 1
ATOM 696 N N . GLN A 1 88 ? -4.340 5.275 7.723 1.00 95.25 88 GLN A N 1
ATOM 697 C CA . GLN A 1 88 ? -4.110 6.106 8.911 1.00 95.25 88 GLN A CA 1
ATOM 698 C C . GLN A 1 88 ? -4.883 7.420 8.828 1.00 95.25 88 GLN A C 1
ATOM 700 O O . GLN A 1 88 ? -5.605 7.755 9.761 1.00 95.25 88 GLN A O 1
ATOM 705 N N . LEU A 1 89 ? -4.796 8.130 7.698 1.00 93.06 89 LEU A N 1
ATOM 706 C CA . LEU A 1 89 ? -5.563 9.357 7.458 1.00 93.06 89 LEU A CA 1
ATOM 707 C C . LEU A 1 89 ? -7.062 9.125 7.589 1.00 93.06 89 LEU A C 1
ATOM 709 O O . LEU A 1 89 ? -7.760 9.933 8.195 1.00 93.06 89 LEU A O 1
ATOM 713 N N . ILE A 1 90 ? -7.556 8.025 7.021 1.00 92.81 90 ILE A N 1
ATOM 714 C CA . ILE A 1 90 ? -8.979 7.693 7.064 1.00 92.81 90 ILE A CA 1
ATOM 715 C C . ILE A 1 90 ? -9.427 7.444 8.507 1.00 92.81 90 ILE A C 1
ATOM 717 O O . ILE A 1 90 ? -10.457 7.981 8.911 1.00 92.81 90 ILE A O 1
ATOM 721 N N . LEU A 1 91 ? -8.650 6.706 9.306 1.00 94.31 91 LEU A N 1
ATOM 722 C CA . LEU A 1 91 ? -8.977 6.492 10.717 1.00 94.31 91 LEU A CA 1
ATOM 723 C C . LEU A 1 91 ? -8.856 7.778 11.544 1.00 94.31 91 LEU A C 1
ATOM 725 O O . LEU A 1 91 ? -9.762 8.065 12.313 1.00 94.31 91 LEU A O 1
ATOM 729 N N . LEU A 1 92 ? -7.804 8.579 11.359 1.00 92.62 92 LEU A N 1
ATOM 730 C CA . LEU A 1 92 ? -7.634 9.867 12.051 1.00 92.62 92 LEU A CA 1
ATOM 731 C C . LEU A 1 92 ? -8.761 10.853 11.723 1.00 92.62 92 LEU A C 1
ATOM 733 O O . LEU A 1 92 ? -9.158 11.657 12.559 1.00 92.62 92 LEU A O 1
ATOM 737 N N . HIS A 1 93 ? -9.296 10.796 10.502 1.00 91.44 93 HIS A N 1
ATOM 738 C CA . HIS A 1 93 ? -10.444 11.607 10.116 1.00 91.44 93 HIS A CA 1
ATOM 739 C C . HIS A 1 93 ? -11.750 11.118 10.760 1.00 91.44 93 HIS A C 1
ATOM 741 O O . HIS A 1 93 ? -12.606 11.927 11.109 1.00 91.44 93 HIS A O 1
ATOM 747 N N . GLN A 1 94 ? -11.916 9.802 10.904 1.00 93.12 94 GLN A N 1
ATOM 748 C CA . GLN A 1 94 ? -13.119 9.189 11.478 1.00 93.12 94 GLN A CA 1
ATOM 749 C C . GLN A 1 94 ? -13.147 9.222 13.012 1.00 93.12 94 GLN A C 1
ATOM 751 O O . GLN A 1 94 ? -14.229 9.267 13.594 1.00 93.12 94 GLN A O 1
ATOM 756 N N . TYR A 1 95 ? -11.979 9.194 13.653 1.00 92.69 95 TYR A N 1
ATOM 757 C CA . TYR A 1 95 ? -11.807 9.030 15.093 1.00 92.69 95 TYR A CA 1
ATOM 758 C C . TYR A 1 95 ? -10.861 10.107 15.626 1.00 92.69 95 TYR A C 1
ATOM 760 O O . TYR A 1 95 ? -9.664 10.076 15.347 1.00 92.69 95 TYR A O 1
ATOM 768 N N . SER A 1 96 ? -11.408 11.069 16.371 1.00 89.19 96 SER A N 1
ATOM 769 C CA . SER A 1 96 ? -10.738 12.339 16.681 1.00 89.19 96 SER A CA 1
ATOM 770 C C . SER A 1 96 ? -10.382 12.533 18.157 1.00 89.19 96 SER A C 1
ATOM 772 O O . SER A 1 96 ? -9.907 13.606 18.539 1.00 89.19 96 SER A O 1
ATOM 774 N N . THR A 1 97 ? -10.695 11.573 19.031 1.00 94.31 97 THR A N 1
ATOM 775 C CA . THR A 1 97 ? -10.361 11.702 20.457 1.00 94.31 97 THR A CA 1
ATOM 776 C C . THR A 1 97 ? -8.889 11.349 20.712 1.00 94.31 97 THR A C 1
ATOM 778 O O . THR A 1 97 ? -8.318 10.531 19.988 1.00 94.31 97 THR A O 1
ATOM 781 N N . PRO A 1 98 ? -8.251 11.912 21.759 1.00 91.56 98 PRO A N 1
ATOM 782 C CA . PRO A 1 98 ? -6.868 11.570 22.102 1.00 91.56 98 PRO A CA 1
ATOM 783 C C . PRO A 1 98 ? -6.638 10.064 22.307 1.00 91.56 98 PRO A C 1
ATOM 785 O O . PRO A 1 98 ? -5.676 9.515 21.779 1.00 91.56 98 PRO A O 1
ATOM 788 N N . ASP A 1 99 ? -7.560 9.374 22.987 1.00 92.19 99 ASP A N 1
ATOM 789 C CA . ASP A 1 99 ? -7.467 7.925 23.217 1.00 92.19 99 ASP A CA 1
ATOM 790 C C . ASP A 1 99 ? -7.517 7.122 21.904 1.00 92.19 99 ASP A C 1
ATOM 792 O O . ASP A 1 99 ? -6.849 6.091 21.759 1.00 92.19 99 ASP A O 1
ATOM 796 N N . GLU A 1 100 ? -8.302 7.588 20.929 1.00 93.81 100 GLU A N 1
ATOM 797 C CA . GLU A 1 100 ? -8.372 6.988 19.598 1.00 93.81 100 GLU A CA 1
ATOM 798 C C . GLU A 1 100 ? -7.100 7.249 18.796 1.00 93.81 100 GLU A C 1
ATOM 800 O O . GLU A 1 100 ? -6.595 6.319 18.171 1.00 93.81 100 GLU A O 1
ATOM 805 N N . HIS A 1 101 ? -6.535 8.456 18.859 1.00 92.50 101 HIS A N 1
ATOM 806 C CA . HIS A 1 101 ? -5.250 8.765 18.227 1.00 92.50 101 HIS A CA 1
ATOM 807 C C . HIS A 1 101 ? -4.126 7.882 18.786 1.00 92.50 101 HIS A C 1
ATOM 809 O O . HIS A 1 101 ? -3.358 7.296 18.021 1.00 92.50 101 HIS A O 1
ATOM 815 N N . ASP A 1 102 ? -4.077 7.699 20.107 1.00 91.75 102 ASP A N 1
ATOM 816 C CA . ASP A 1 102 ? -3.125 6.794 20.755 1.00 91.75 102 ASP A CA 1
ATOM 817 C C . ASP A 1 102 ? -3.332 5.343 20.307 1.00 91.75 102 ASP A C 1
ATOM 819 O O . ASP A 1 102 ? -2.379 4.591 20.082 1.00 91.75 102 ASP A O 1
ATOM 823 N N . LYS A 1 103 ? -4.592 4.921 20.154 1.00 93.81 103 LYS A N 1
ATOM 824 C CA . LYS A 1 103 ? -4.922 3.590 19.636 1.00 93.81 103 LYS A CA 1
ATOM 825 C C . LYS A 1 103 ? -4.512 3.429 18.170 1.00 93.81 103 LYS A C 1
ATOM 827 O O . LYS A 1 103 ? -4.003 2.363 17.830 1.00 93.81 103 LYS A O 1
ATOM 832 N N . ILE A 1 104 ? -4.693 4.448 17.328 1.00 94.44 104 ILE A N 1
ATOM 833 C CA . ILE A 1 104 ? -4.231 4.455 15.932 1.00 94.44 104 ILE A CA 1
ATOM 834 C C . ILE A 1 104 ? -2.706 4.332 15.895 1.00 94.44 104 ILE A C 1
ATOM 836 O O . ILE A 1 104 ? -2.201 3.463 15.195 1.00 94.44 104 ILE A O 1
ATOM 840 N N . SER A 1 105 ? -1.981 5.102 16.709 1.00 91.69 105 SER A N 1
ATOM 841 C CA . SER A 1 105 ? -0.515 5.030 16.795 1.00 91.69 105 SER A CA 1
ATOM 842 C C . SER A 1 105 ? -0.018 3.615 17.133 1.00 91.69 105 SER A C 1
ATOM 844 O O . SER A 1 105 ? 0.826 3.052 16.431 1.00 91.69 105 SER A O 1
ATOM 846 N N . ARG A 1 106 ? -0.622 2.968 18.141 1.00 93.62 106 ARG A N 1
ATOM 847 C CA . ARG A 1 106 ? -0.324 1.564 18.485 1.00 93.62 106 ARG A CA 1
ATOM 848 C C . ARG A 1 106 ? -0.674 0.588 17.362 1.00 93.62 106 ARG A C 1
ATOM 850 O O . ARG A 1 106 ? 0.063 -0.367 17.115 1.00 93.62 106 ARG A O 1
ATOM 857 N N . LEU A 1 107 ? -1.792 0.823 16.676 1.00 95.25 107 LEU A N 1
ATOM 858 C CA . LEU A 1 107 ? -2.210 0.020 15.530 1.00 95.25 10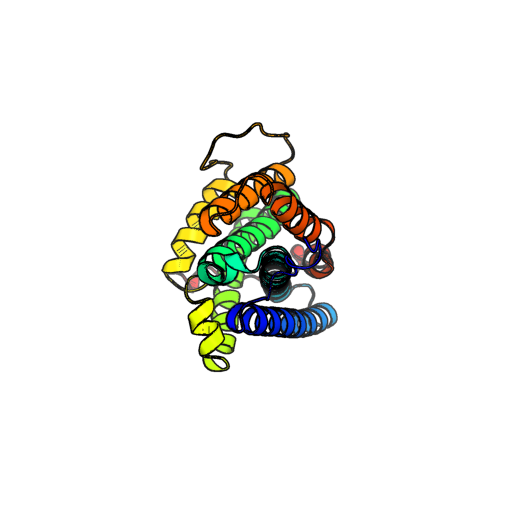7 LEU A CA 1
ATOM 859 C C . LEU A 1 107 ? -1.201 0.121 14.379 1.00 95.25 107 LEU A C 1
ATOM 861 O O . LEU A 1 107 ? -0.903 -0.903 13.770 1.00 95.25 107 LEU A O 1
ATOM 865 N N . CYS A 1 108 ? -0.628 1.303 14.121 1.00 94.00 108 CYS A N 1
ATOM 866 C CA . CYS A 1 108 ? 0.422 1.481 13.115 1.00 94.00 108 CYS A CA 1
ATOM 867 C C . CYS A 1 108 ? 1.616 0.557 13.384 1.00 94.00 108 CYS A C 1
ATOM 869 O O . CYS A 1 108 ? 2.069 -0.132 12.472 1.00 94.00 108 CYS A O 1
ATOM 871 N N . GLY A 1 109 ? 2.081 0.483 14.636 1.00 92.25 109 GLY A N 1
ATOM 872 C CA . GLY A 1 109 ? 3.184 -0.401 15.025 1.00 92.25 109 GLY A CA 1
ATOM 873 C C . GLY A 1 109 ? 2.875 -1.892 14.824 1.00 92.25 109 GLY A C 1
ATOM 874 O O . GLY A 1 109 ? 3.703 -2.628 14.284 1.00 92.25 109 GLY A O 1
ATOM 875 N N . ASP A 1 110 ? 1.676 -2.344 15.210 1.00 93.62 110 ASP A N 1
ATOM 876 C CA . ASP A 1 110 ? 1.254 -3.745 15.024 1.00 93.62 110 ASP A CA 1
ATOM 877 C C . ASP A 1 110 ? 1.113 -4.102 13.531 1.00 93.62 110 ASP A C 1
ATOM 879 O O . ASP A 1 110 ? 1.638 -5.120 13.070 1.00 93.62 110 ASP A O 1
ATOM 883 N N . VAL A 1 111 ? 0.475 -3.233 12.740 1.00 95.81 111 VAL A N 1
ATOM 884 C CA . VAL A 1 111 ? 0.318 -3.426 11.289 1.00 95.81 111 VAL A CA 1
ATOM 885 C C . VAL A 1 111 ? 1.677 -3.450 10.586 1.00 95.81 111 VAL A C 1
ATOM 887 O O . VAL A 1 111 ? 1.914 -4.351 9.780 1.00 95.81 111 VAL A O 1
ATOM 890 N N . ALA A 1 112 ? 2.595 -2.537 10.922 1.00 94.44 112 ALA A N 1
ATOM 891 C CA . ALA A 1 112 ? 3.940 -2.504 10.347 1.00 94.44 112 ALA A CA 1
ATOM 892 C C . ALA A 1 112 ? 4.707 -3.812 10.610 1.00 94.44 112 ALA A C 1
ATOM 894 O O . ALA A 1 112 ? 5.268 -4.405 9.687 1.00 94.44 112 ALA A O 1
ATOM 895 N N . LEU A 1 113 ? 4.665 -4.328 11.844 1.00 93.56 113 LEU A N 1
ATOM 896 C CA . LEU A 1 113 ? 5.300 -5.602 12.195 1.00 93.56 113 LEU A CA 1
ATOM 897 C C . LEU A 1 113 ? 4.709 -6.782 11.404 1.00 93.56 113 LEU A C 1
ATOM 899 O O . LEU A 1 113 ? 5.439 -7.670 10.952 1.00 93.56 113 LEU A O 1
ATOM 903 N N . ARG A 1 114 ? 3.383 -6.820 11.243 1.00 95.50 114 ARG A N 1
ATOM 904 C CA . ARG A 1 114 ? 2.693 -7.874 10.481 1.00 95.50 114 ARG A CA 1
ATOM 905 C C . ARG A 1 114 ? 2.991 -7.795 8.989 1.00 95.50 114 ARG A C 1
ATOM 907 O O . ARG A 1 114 ? 3.162 -8.844 8.362 1.00 95.50 114 ARG A O 1
ATOM 914 N N . LEU A 1 115 ? 3.098 -6.588 8.433 1.00 96.12 115 LEU A N 1
ATOM 915 C CA . LEU A 1 115 ? 3.534 -6.366 7.056 1.00 96.12 115 LEU A CA 1
ATOM 916 C C . LEU A 1 115 ? 4.939 -6.929 6.833 1.00 96.12 115 LEU A C 1
ATOM 918 O O . LEU A 1 115 ? 5.108 -7.759 5.939 1.00 96.12 115 LEU A O 1
ATOM 922 N N . GLU A 1 116 ? 5.909 -6.578 7.685 1.00 94.81 116 GLU A N 1
ATOM 923 C CA . GLU A 1 116 ? 7.278 -7.110 7.587 1.00 94.81 116 GLU A CA 1
ATOM 924 C C . GLU A 1 116 ? 7.289 -8.642 7.653 1.00 94.81 116 GLU A C 1
ATOM 926 O O . GLU A 1 116 ? 7.840 -9.297 6.770 1.00 94.81 116 GLU A O 1
ATOM 931 N N . ARG A 1 117 ? 6.593 -9.250 8.624 1.00 94.69 117 ARG A N 1
ATOM 932 C CA . ARG A 1 117 ? 6.508 -10.720 8.741 1.00 94.69 117 ARG A CA 1
ATOM 933 C C . ARG A 1 117 ? 5.891 -11.381 7.510 1.00 94.69 117 ARG A C 1
ATOM 935 O O . ARG A 1 117 ? 6.360 -12.434 7.068 1.00 94.69 117 ARG A O 1
ATOM 942 N N . THR A 1 118 ? 4.840 -10.780 6.958 1.00 95.50 118 THR A N 1
ATOM 943 C CA . THR A 1 118 ? 4.162 -11.290 5.760 1.00 95.50 118 THR A CA 1
ATOM 944 C C . THR A 1 118 ? 5.095 -11.231 4.553 1.00 95.50 118 THR A C 1
ATOM 946 O O . THR A 1 118 ? 5.234 -12.219 3.825 1.00 95.50 118 THR A O 1
ATOM 949 N N . MET A 1 119 ? 5.804 -10.114 4.375 1.00 93.88 119 MET A N 1
ATOM 950 C CA . MET A 1 119 ? 6.774 -9.942 3.294 1.00 93.88 119 MET A CA 1
ATOM 951 C C . MET A 1 119 ? 7.991 -10.859 3.455 1.00 93.88 119 MET A C 1
ATOM 953 O O . MET A 1 119 ? 8.399 -11.502 2.491 1.00 93.88 119 MET A O 1
ATOM 957 N N . GLU A 1 120 ? 8.527 -11.025 4.665 1.00 92.75 120 GLU A N 1
ATOM 958 C CA . GLU A 1 120 ? 9.610 -11.974 4.941 1.00 92.75 120 GLU A CA 1
ATOM 959 C C . GLU A 1 120 ? 9.221 -13.419 4.603 1.00 92.75 120 GLU A C 1
ATOM 961 O O . GLU A 1 120 ? 10.019 -14.157 4.018 1.00 92.75 120 GLU A O 1
ATOM 966 N N . SER A 1 121 ? 8.001 -13.835 4.954 1.00 93.56 121 SER A N 1
ATOM 967 C CA . SER A 1 121 ? 7.477 -15.166 4.623 1.00 93.56 121 SER A CA 1
ATOM 968 C C . SER A 1 121 ? 7.372 -15.370 3.106 1.00 93.56 121 SER A C 1
ATOM 970 O O . SER A 1 121 ? 7.843 -16.379 2.562 1.00 93.56 121 SER A O 1
ATOM 972 N N . LEU A 1 122 ? 6.840 -14.366 2.401 1.00 92.06 122 LEU A N 1
ATOM 973 C CA . LEU A 1 122 ? 6.770 -14.358 0.942 1.00 92.06 122 LEU A CA 1
ATOM 974 C C . LEU A 1 122 ? 8.166 -14.472 0.314 1.00 92.06 122 LEU A C 1
ATOM 976 O O . LEU A 1 122 ? 8.370 -15.269 -0.602 1.00 92.06 122 LEU A O 1
ATOM 980 N N . PHE A 1 123 ? 9.130 -13.706 0.820 1.00 91.81 123 PHE A N 1
ATOM 981 C CA . PHE A 1 123 ? 10.504 -13.649 0.326 1.00 91.81 123 PHE A CA 1
ATOM 982 C C . PHE A 1 123 ? 11.288 -14.937 0.572 1.00 91.81 123 PHE A C 1
ATOM 984 O O . PHE A 1 123 ? 12.077 -15.337 -0.286 1.00 91.81 123 PHE A O 1
ATOM 991 N N . LYS A 1 124 ? 11.063 -15.610 1.708 1.00 91.31 124 LYS A N 1
ATOM 992 C CA . LYS A 1 124 ? 11.624 -16.945 1.979 1.00 91.31 124 LYS A CA 1
ATOM 993 C C . LYS A 1 124 ? 11.154 -17.962 0.942 1.00 91.31 124 LYS A C 1
ATOM 995 O O . LYS A 1 124 ? 11.950 -18.774 0.483 1.00 91.31 124 LYS A O 1
ATOM 1000 N N . SER A 1 125 ? 9.887 -17.875 0.550 1.00 90.12 125 SER A N 1
ATOM 1001 C CA . SER A 1 125 ? 9.286 -18.770 -0.442 1.00 90.12 125 SER A CA 1
ATOM 1002 C C . SER A 1 125 ? 9.639 -18.378 -1.884 1.00 90.12 125 SER A C 1
ATOM 1004 O O . SER A 1 125 ? 9.635 -19.229 -2.768 1.00 90.12 125 SER A O 1
ATOM 1006 N N . ASN A 1 126 ? 9.974 -17.104 -2.129 1.00 90.12 126 ASN A N 1
ATOM 1007 C CA . ASN A 1 126 ? 10.206 -16.546 -3.464 1.00 90.12 126 ASN A CA 1
ATOM 1008 C C . ASN A 1 126 ? 11.443 -15.619 -3.500 1.00 90.12 126 ASN A C 1
ATOM 1010 O O . ASN A 1 126 ? 11.309 -14.390 -3.497 1.00 90.12 126 ASN A O 1
ATOM 1014 N N . PRO A 1 127 ? 12.670 -16.167 -3.608 1.00 89.25 127 PRO A N 1
ATOM 1015 C CA . PRO A 1 127 ? 13.902 -15.371 -3.578 1.00 89.25 127 PRO A CA 1
ATOM 1016 C C . PRO A 1 127 ? 14.024 -14.324 -4.694 1.00 89.25 127 PRO A C 1
ATOM 1018 O O . PRO A 1 127 ? 14.687 -13.304 -4.519 1.00 89.25 127 PRO A O 1
ATOM 1021 N N . ASN A 1 128 ? 13.392 -14.548 -5.849 1.00 89.00 128 ASN A N 1
ATOM 1022 C CA . ASN A 1 128 ? 13.400 -13.560 -6.928 1.00 89.00 128 ASN A CA 1
ATOM 1023 C C . ASN A 1 128 ? 12.498 -12.356 -6.621 1.00 89.00 128 ASN A C 1
ATOM 1025 O O . ASN A 1 128 ? 12.881 -11.228 -6.917 1.00 89.00 128 ASN A O 1
ATOM 1029 N N . VAL A 1 129 ? 11.357 -12.580 -5.960 1.00 90.06 129 VAL A N 1
ATOM 1030 C CA . VAL A 1 129 ? 10.491 -11.498 -5.469 1.00 90.06 129 VAL A CA 1
ATOM 1031 C C . VAL A 1 129 ? 11.235 -10.687 -4.410 1.00 90.06 129 VAL A C 1
ATOM 1033 O O . VAL A 1 129 ? 11.241 -9.463 -4.479 1.00 90.06 129 VAL A O 1
ATOM 1036 N N . LYS A 1 130 ? 11.962 -11.357 -3.502 1.00 91.62 130 LYS A N 1
ATOM 1037 C CA . LYS A 1 130 ? 12.857 -10.688 -2.545 1.00 91.62 130 LYS A CA 1
ATOM 1038 C C . LYS A 1 130 ? 13.865 -9.775 -3.241 1.00 91.62 130 LYS A C 1
ATOM 1040 O O . LYS A 1 130 ? 14.098 -8.667 -2.780 1.00 91.62 130 LYS A O 1
ATOM 1045 N N . ARG A 1 131 ? 14.484 -10.247 -4.329 1.00 90.94 131 ARG A N 1
ATOM 1046 C CA . ARG A 1 131 ? 15.458 -9.455 -5.092 1.00 90.94 131 ARG A CA 1
ATOM 1047 C C . ARG A 1 131 ? 14.810 -8.215 -5.708 1.00 90.94 131 ARG A C 1
ATOM 1049 O O . ARG A 1 131 ? 15.400 -7.149 -5.646 1.00 90.94 131 ARG A O 1
ATOM 1056 N N . ALA A 1 132 ? 13.621 -8.362 -6.287 1.00 91.38 132 ALA A N 1
ATOM 1057 C CA . ALA A 1 132 ? 12.917 -7.265 -6.944 1.00 91.38 132 ALA A CA 1
ATOM 1058 C C . ALA A 1 132 ? 12.355 -6.228 -5.958 1.00 91.38 132 ALA A C 1
ATOM 1060 O O . ALA A 1 132 ? 12.320 -5.044 -6.272 1.00 91.38 132 ALA A O 1
ATOM 1061 N N . LEU A 1 133 ? 11.913 -6.667 -4.776 1.00 93.62 133 LEU A N 1
ATOM 1062 C CA . LEU A 1 133 ? 11.202 -5.841 -3.795 1.00 93.62 133 LEU A CA 1
ATOM 1063 C C . LEU A 1 133 ? 12.013 -5.601 -2.513 1.00 93.62 133 LEU A C 1
ATOM 1065 O O . LEU A 1 133 ? 11.440 -5.313 -1.465 1.00 93.62 133 LEU A O 1
ATOM 1069 N N . SER A 1 134 ? 13.343 -5.715 -2.570 1.00 90.06 134 SER A N 1
ATOM 1070 C CA . SER A 1 134 ? 14.207 -5.614 -1.383 1.00 90.06 134 SER A CA 1
ATOM 1071 C C . SER A 1 134 ? 14.100 -4.272 -0.656 1.00 90.06 134 SER A C 1
ATOM 1073 O O . SER A 1 134 ? 14.302 -4.214 0.553 1.00 90.06 134 SER A O 1
ATOM 1075 N N . GLU A 1 135 ? 13.777 -3.200 -1.381 1.00 93.19 135 GLU A N 1
ATOM 1076 C CA . GLU A 1 135 ? 13.631 -1.845 -0.831 1.00 93.19 135 GLU A CA 1
ATOM 1077 C C . GLU A 1 135 ? 12.335 -1.640 -0.044 1.00 93.19 135 GLU A C 1
ATOM 1079 O O . GLU A 1 135 ? 12.214 -0.683 0.714 1.00 93.19 135 GLU A O 1
ATOM 1084 N N . ALA A 1 136 ? 11.379 -2.554 -0.186 1.00 92.94 136 ALA A N 1
ATOM 1085 C CA . ALA A 1 136 ? 10.088 -2.476 0.472 1.00 92.94 136 ALA A CA 1
ATOM 1086 C C . ALA A 1 136 ? 10.069 -3.174 1.841 1.00 92.94 136 ALA A C 1
ATOM 1088 O O . ALA A 1 136 ? 8.985 -3.486 2.317 1.00 92.94 136 ALA A O 1
ATOM 1089 N N . THR A 1 137 ? 11.231 -3.446 2.453 1.00 93.44 137 THR A N 1
ATOM 1090 C CA . THR A 1 137 ? 11.368 -4.030 3.806 1.00 93.44 137 THR A CA 1
ATOM 1091 C C . THR A 1 137 ? 12.585 -3.472 4.551 1.00 93.44 137 THR A C 1
ATOM 1093 O O . THR A 1 137 ? 13.525 -2.962 3.929 1.00 93.44 137 THR A O 1
ATOM 1096 N N . GLY A 1 138 ? 12.590 -3.610 5.879 1.00 92.69 138 GLY A N 1
ATOM 1097 C CA . GLY A 1 138 ? 13.711 -3.235 6.750 1.00 92.69 138 GLY A CA 1
ATOM 1098 C C . GLY A 1 138 ? 14.132 -1.759 6.665 1.00 92.69 138 GLY A C 1
ATOM 1099 O O . GLY A 1 138 ? 13.352 -0.886 6.292 1.00 92.69 138 GLY A O 1
ATOM 1100 N N . ALA A 1 139 ? 15.404 -1.474 6.963 1.00 91.88 139 ALA A N 1
ATOM 1101 C CA . ALA A 1 139 ? 15.929 -0.103 7.063 1.00 91.88 139 ALA A CA 1
ATOM 1102 C C . ALA A 1 139 ? 15.822 0.727 5.765 1.00 91.88 139 ALA A C 1
ATOM 1104 O O . ALA A 1 139 ? 15.819 1.959 5.803 1.00 91.88 139 ALA A O 1
ATOM 1105 N N . ALA A 1 140 ? 15.755 0.072 4.599 1.00 90.94 140 ALA A N 1
ATOM 1106 C CA . ALA A 1 140 ? 15.506 0.768 3.338 1.00 90.94 140 ALA A CA 1
ATOM 1107 C C . ALA A 1 140 ? 14.096 1.375 3.325 1.00 90.94 140 ALA A C 1
ATOM 1109 O O . ALA A 1 140 ? 13.940 2.552 2.995 1.00 90.94 140 ALA A O 1
ATOM 1110 N N . TYR A 1 141 ? 13.110 0.590 3.761 1.00 96.50 141 TYR A N 1
ATOM 1111 C CA . TYR A 1 141 ? 11.712 0.984 3.817 1.00 96.50 141 TYR A CA 1
ATOM 1112 C C . TYR A 1 141 ? 11.416 2.000 4.921 1.00 96.50 141 TYR A C 1
ATOM 1114 O O . TYR A 1 141 ? 10.652 2.933 4.693 1.00 96.50 141 TYR A O 1
ATOM 1122 N N . GLU A 1 142 ? 12.064 1.892 6.084 1.00 94.88 142 GLU A N 1
ATOM 1123 C CA . GLU A 1 142 ? 11.873 2.832 7.203 1.00 94.88 142 GLU A CA 1
ATOM 1124 C C . GLU A 1 142 ? 12.043 4.297 6.771 1.00 94.88 142 GLU A C 1
ATOM 1126 O O . GLU A 1 142 ? 11.239 5.157 7.129 1.00 94.88 142 GLU A O 1
ATOM 1131 N N . ARG A 1 143 ? 13.040 4.585 5.925 1.00 95.00 143 ARG A N 1
ATOM 1132 C CA . ARG A 1 143 ? 13.258 5.939 5.386 1.00 95.00 143 ARG A CA 1
ATOM 1133 C C . ARG A 1 143 ? 12.141 6.391 4.449 1.00 95.00 143 ARG A C 1
ATOM 1135 O O . ARG A 1 143 ? 11.767 7.561 4.470 1.00 95.00 143 ARG A O 1
ATOM 1142 N N . VAL A 1 144 ? 11.620 5.481 3.626 1.00 96.81 144 VAL A N 1
ATOM 1143 C CA . VAL A 1 144 ? 10.489 5.761 2.730 1.00 96.81 144 VAL A CA 1
ATOM 1144 C C . VAL A 1 144 ? 9.248 6.086 3.556 1.00 96.81 144 VAL A C 1
ATOM 1146 O O . VAL A 1 144 ? 8.592 7.091 3.291 1.00 96.81 144 VAL A O 1
ATOM 1149 N N . MET A 1 145 ? 8.983 5.300 4.602 1.00 97.25 145 MET A N 1
ATOM 1150 C CA . MET A 1 145 ? 7.836 5.503 5.480 1.00 97.25 145 MET A CA 1
ATOM 1151 C C . MET A 1 145 ? 7.913 6.831 6.243 1.00 97.25 145 MET A C 1
ATOM 1153 O O . MET A 1 145 ? 6.928 7.561 6.270 1.00 97.25 145 MET A O 1
ATOM 1157 N N . VAL A 1 146 ? 9.077 7.211 6.786 1.00 95.44 146 VAL A N 1
ATOM 1158 C CA . VAL A 1 146 ? 9.258 8.530 7.432 1.00 95.44 146 VAL A CA 1
ATOM 1159 C C . VAL A 1 146 ? 8.925 9.669 6.465 1.00 95.44 146 VAL A C 1
ATOM 1161 O O . VAL A 1 146 ? 8.155 10.568 6.802 1.00 95.44 146 VAL A O 1
ATOM 1164 N N . ASN A 1 147 ? 9.442 9.607 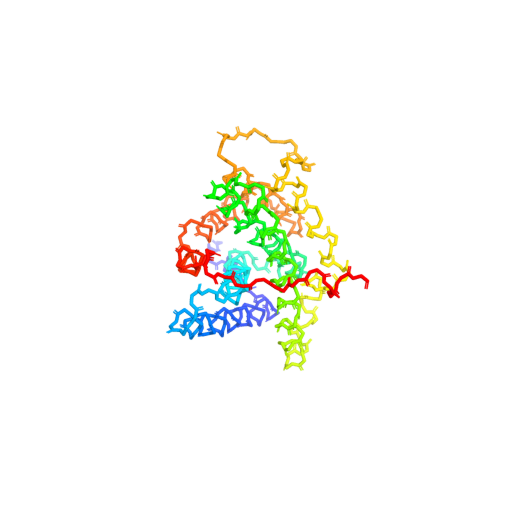5.235 1.00 95.12 147 ASN A N 1
ATOM 1165 C CA . ASN A 1 147 ? 9.146 10.617 4.220 1.00 95.12 147 ASN A CA 1
ATOM 1166 C C . ASN A 1 147 ? 7.655 10.641 3.850 1.00 95.12 147 ASN A C 1
ATOM 1168 O O . ASN A 1 147 ? 7.094 11.712 3.630 1.00 95.12 147 ASN A O 1
ATOM 1172 N N . ALA A 1 148 ? 7.015 9.473 3.773 1.00 96.25 148 ALA A N 1
ATOM 1173 C CA . ALA A 1 148 ? 5.594 9.350 3.475 1.00 96.25 148 ALA A CA 1
ATOM 1174 C C . ALA A 1 148 ? 4.709 9.886 4.609 1.00 96.25 148 ALA A C 1
ATOM 1176 O O . ALA A 1 148 ? 3.669 10.474 4.328 1.00 96.25 148 ALA A O 1
ATOM 1177 N N . VAL A 1 149 ? 5.101 9.728 5.876 1.00 95.69 149 VAL A N 1
ATOM 1178 C CA . VAL A 1 149 ? 4.375 10.311 7.016 1.00 95.69 149 VAL A CA 1
ATOM 1179 C C . VAL A 1 149 ? 4.452 11.833 6.970 1.00 95.69 149 VAL A C 1
ATOM 1181 O O . VAL A 1 149 ? 3.414 12.495 6.995 1.00 95.69 149 VAL A O 1
ATOM 1184 N N . ASN A 1 150 ? 5.653 12.393 6.815 1.00 94.19 150 ASN A N 1
ATOM 1185 C CA . ASN A 1 150 ? 5.831 13.842 6.713 1.00 94.19 150 ASN A CA 1
ATOM 1186 C C . ASN A 1 150 ? 5.012 14.419 5.552 1.00 94.19 150 ASN A C 1
ATOM 1188 O O . ASN A 1 150 ? 4.248 15.367 5.725 1.00 94.19 150 ASN A O 1
ATOM 1192 N N . GLU A 1 151 ? 5.090 13.795 4.378 1.00 94.25 151 GLU A N 1
ATOM 1193 C CA . GLU A 1 151 ? 4.404 14.310 3.200 1.00 94.25 151 GLU A CA 1
ATOM 1194 C C . GLU A 1 151 ? 2.890 14.070 3.239 1.00 94.25 151 GLU A C 1
ATOM 1196 O O . GLU A 1 151 ? 2.129 15.010 3.020 1.00 94.25 151 GLU A O 1
ATOM 1201 N N . TYR A 1 152 ? 2.428 12.845 3.506 1.00 94.31 152 TYR A N 1
ATOM 1202 C CA . TYR A 1 152 ? 1.015 12.475 3.369 1.00 94.31 152 TYR A CA 1
ATOM 1203 C C . TYR A 1 152 ? 0.194 12.691 4.637 1.00 94.31 152 TYR A C 1
ATOM 1205 O O . TYR A 1 152 ? -1.007 12.914 4.517 1.00 94.31 152 TYR A O 1
ATOM 1213 N N . ILE A 1 153 ? 0.788 12.637 5.832 1.00 92.25 153 ILE A N 1
ATOM 1214 C CA . ILE A 1 153 ? 0.075 12.893 7.095 1.00 92.25 153 ILE A CA 1
ATOM 1215 C C . ILE A 1 153 ? 0.224 14.354 7.509 1.00 92.25 153 ILE A C 1
ATOM 1217 O O . ILE A 1 153 ? -0.778 15.016 7.770 1.00 92.25 153 ILE A O 1
ATOM 1221 N N . HIS A 1 154 ? 1.455 14.869 7.538 1.00 91.12 154 HIS A N 1
ATOM 1222 C CA . HIS A 1 154 ? 1.732 16.227 8.020 1.00 91.12 154 HIS A CA 1
ATOM 1223 C C . HIS A 1 154 ? 1.626 17.308 6.937 1.00 91.12 154 HIS A C 1
ATOM 1225 O O . HIS A 1 154 ? 1.618 18.493 7.259 1.00 91.12 154 HIS A O 1
ATOM 1231 N N . GLY A 1 155 ? 1.494 16.922 5.664 1.00 88.38 155 GLY A N 1
ATOM 1232 C CA . GLY A 1 155 ? 1.388 17.871 4.554 1.00 88.38 155 GLY A CA 1
ATOM 1233 C C . GLY A 1 155 ? 2.714 18.555 4.208 1.00 88.38 155 GLY A C 1
ATOM 1234 O O . GLY A 1 155 ? 2.724 19.537 3.470 1.00 88.38 155 GLY A O 1
ATOM 1235 N N . GLU A 1 156 ? 3.844 18.044 4.702 1.00 90.88 156 GLU A N 1
ATOM 1236 C CA . GLU A 1 156 ? 5.183 18.556 4.409 1.00 90.88 156 GLU A CA 1
ATOM 1237 C C . GLU A 1 156 ? 5.615 18.101 3.007 1.00 90.88 156 GLU A C 1
ATOM 1239 O O . GLU A 1 156 ? 6.377 17.148 2.832 1.00 90.88 156 GLU A O 1
ATOM 1244 N N . ARG A 1 157 ? 5.061 18.751 1.975 1.00 85.94 157 ARG A N 1
ATOM 1245 C CA . ARG A 1 157 ? 5.294 18.382 0.573 1.00 85.94 157 ARG A CA 1
ATOM 1246 C C . ARG A 1 157 ? 6.773 18.482 0.220 1.00 85.94 157 ARG A C 1
ATOM 1248 O O . ARG A 1 157 ? 7.388 19.538 0.369 1.00 85.94 157 ARG A O 1
ATOM 1255 N N . ALA A 1 158 ? 7.319 17.415 -0.361 1.00 81.81 158 ALA A N 1
ATOM 1256 C CA . ALA A 1 158 ? 8.699 17.419 -0.846 1.00 81.81 158 ALA A CA 1
ATOM 1257 C C . ALA A 1 158 ? 8.880 18.371 -2.044 1.00 81.81 158 ALA A C 1
ATOM 1259 O O . ALA A 1 158 ? 9.980 18.859 -2.310 1.00 81.81 158 ALA A O 1
ATOM 1260 N N . HIS A 1 159 ? 7.794 18.638 -2.777 1.00 81.94 159 HIS A N 1
ATOM 1261 C CA . HIS A 1 159 ? 7.774 19.526 -3.932 1.00 81.94 159 HIS A CA 1
ATOM 1262 C C . HIS A 1 159 ? 6.518 20.392 -3.943 1.00 81.94 159 HIS A C 1
ATOM 1264 O O . HIS A 1 159 ? 5.419 19.906 -3.692 1.00 81.94 159 HIS A O 1
ATOM 1270 N N . ALA A 1 160 ? 6.676 21.661 -4.314 1.00 81.44 160 ALA A N 1
ATOM 1271 C CA . ALA A 1 160 ? 5.551 22.568 -4.478 1.00 81.44 160 ALA A CA 1
ATOM 1272 C C . ALA A 1 160 ? 4.733 22.212 -5.730 1.00 81.44 160 ALA A C 1
ATOM 1274 O O . ALA A 1 160 ? 5.274 22.109 -6.834 1.00 81.44 160 ALA A O 1
ATOM 1275 N N . PHE A 1 161 ? 3.421 22.078 -5.564 1.00 84.50 161 PHE A N 1
ATOM 1276 C CA . PHE A 1 161 ? 2.445 22.004 -6.646 1.00 84.50 161 PHE A CA 1
ATOM 1277 C C . PHE A 1 161 ? 1.159 22.729 -6.222 1.00 84.50 161 PHE A C 1
ATOM 1279 O O . PHE A 1 161 ? 0.929 22.889 -5.024 1.00 84.50 161 PHE A O 1
ATOM 1286 N N . PRO A 1 162 ? 0.315 23.186 -7.165 1.00 85.31 162 PRO A N 1
ATOM 1287 C CA . PRO A 1 162 ? -0.981 23.759 -6.818 1.00 85.31 162 PRO A CA 1
ATOM 1288 C C . PRO A 1 162 ? -1.849 22.713 -6.111 1.00 85.31 162 PRO A C 1
ATOM 1290 O O . PRO A 1 162 ? -2.205 21.699 -6.717 1.00 85.31 162 PRO A O 1
ATOM 1293 N N . GLU A 1 163 ? -2.150 22.938 -4.835 1.00 86.94 163 GLU A N 1
ATOM 1294 C CA . GLU A 1 163 ? -3.034 22.073 -4.055 1.00 86.94 163 GLU A CA 1
ATOM 1295 C C . GLU A 1 163 ? -4.494 22.304 -4.446 1.00 86.94 163 GLU A C 1
ATOM 1297 O O . GLU A 1 163 ? -4.919 23.423 -4.742 1.00 86.94 163 GLU A O 1
ATOM 1302 N N . SER A 1 164 ? -5.255 21.215 -4.488 1.00 89.12 164 SER A N 1
ATOM 1303 C CA . SER A 1 164 ? -6.682 21.241 -4.808 1.00 89.12 164 SER A CA 1
ATOM 1304 C C . SER A 1 164 ? -7.552 21.465 -3.573 1.00 89.12 164 SER A C 1
ATOM 1306 O O . SER A 1 164 ? -8.724 21.807 -3.715 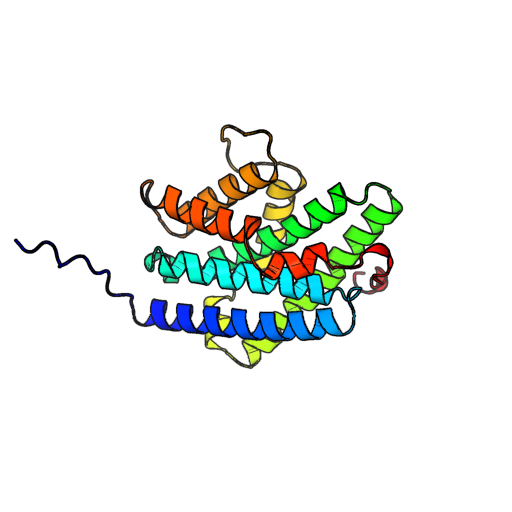1.00 89.12 164 SER A O 1
ATOM 1308 N N . GLY A 1 165 ? -6.987 21.274 -2.375 1.00 84.88 165 GLY A N 1
ATOM 1309 C CA . GLY A 1 165 ? -7.716 21.292 -1.107 1.00 84.88 165 GLY A CA 1
ATOM 1310 C C . GLY A 1 165 ? -8.359 19.945 -0.760 1.00 84.88 165 GLY A C 1
ATOM 1311 O O . GLY A 1 165 ? -8.866 19.780 0.347 1.00 84.88 165 GLY A O 1
ATOM 1312 N N . ASP A 1 166 ? -8.308 18.970 -1.671 1.00 89.50 166 ASP A N 1
ATOM 1313 C CA . ASP A 1 166 ? -8.595 17.568 -1.387 1.00 89.50 166 ASP A CA 1
ATOM 1314 C C . ASP A 1 166 ? -7.278 16.852 -1.073 1.00 89.50 166 ASP A C 1
ATOM 1316 O O . ASP A 1 166 ? -6.461 16.580 -1.958 1.00 89.50 166 ASP A O 1
ATOM 1320 N N . HIS A 1 167 ? -7.095 16.519 0.205 1.00 88.19 167 HIS A N 1
ATOM 1321 C CA . HIS A 1 167 ? -5.867 15.907 0.710 1.00 88.19 167 HIS A CA 1
ATOM 1322 C C . HIS A 1 167 ? -5.543 14.557 0.056 1.00 88.19 167 HIS A C 1
ATOM 1324 O O . HIS A 1 167 ? -4.375 14.245 -0.171 1.00 88.19 167 HIS A O 1
ATOM 1330 N N . ILE A 1 168 ? -6.555 13.757 -0.302 1.00 90.38 168 ILE A N 1
ATOM 1331 C CA . ILE A 1 168 ? -6.343 12.470 -0.979 1.00 90.38 168 ILE A CA 1
ATOM 1332 C C . ILE A 1 168 ? -5.868 12.720 -2.411 1.00 90.38 168 ILE A C 1
ATOM 1334 O O . ILE A 1 168 ? -4.885 12.114 -2.847 1.00 90.38 168 ILE A O 1
ATOM 1338 N N . SER A 1 169 ? -6.529 13.628 -3.128 1.00 91.81 169 SER A N 1
ATOM 1339 C CA . SER A 1 169 ? -6.158 14.004 -4.497 1.00 91.81 169 SER A CA 1
ATOM 1340 C C . SER A 1 169 ? -4.758 14.626 -4.563 1.00 91.81 169 SER A C 1
ATOM 1342 O O . SER A 1 169 ? -3.973 14.314 -5.465 1.00 91.81 169 SER A O 1
ATOM 1344 N N . ASP A 1 170 ? -4.405 15.457 -3.584 1.00 92.25 170 ASP A N 1
ATOM 1345 C CA . ASP A 1 170 ? -3.085 16.079 -3.482 1.00 92.25 170 ASP A CA 1
ATOM 1346 C C . ASP A 1 170 ? -1.996 15.045 -3.131 1.00 92.25 170 ASP A C 1
ATOM 1348 O O . ASP A 1 170 ? -0.930 15.049 -3.753 1.00 92.25 170 ASP A O 1
ATOM 1352 N N . ASN A 1 171 ? -2.285 14.069 -2.259 1.00 94.69 171 ASN A N 1
ATOM 1353 C CA . ASN A 1 171 ? -1.381 12.941 -1.996 1.00 94.69 171 ASN A CA 1
ATOM 1354 C C . ASN A 1 171 ? -1.165 12.064 -3.245 1.00 94.69 171 ASN A C 1
ATOM 1356 O O . ASN A 1 171 ? -0.034 11.668 -3.530 1.00 94.69 171 ASN A O 1
ATOM 1360 N N . ILE A 1 172 ? -2.216 11.797 -4.034 1.00 95.00 172 ILE A N 1
ATOM 1361 C CA . ILE A 1 172 ? -2.094 11.066 -5.310 1.00 95.00 172 ILE A CA 1
ATOM 1362 C C . ILE A 1 172 ? -1.195 11.836 -6.284 1.00 95.00 172 ILE A C 1
ATOM 1364 O O . ILE A 1 172 ? -0.366 11.233 -6.970 1.00 95.00 172 ILE A O 1
ATOM 1368 N N . ARG A 1 173 ? -1.318 13.169 -6.347 1.00 93.75 173 ARG A N 1
ATOM 1369 C CA . ARG A 1 173 ? -0.466 14.008 -7.203 1.00 93.75 173 ARG A CA 1
ATOM 1370 C C . ARG A 1 173 ? 1.001 13.942 -6.774 1.00 93.75 173 ARG A C 1
ATOM 1372 O O . ARG A 1 173 ? 1.869 13.761 -7.632 1.00 93.75 173 ARG A O 1
ATOM 1379 N N . ALA A 1 174 ? 1.270 14.028 -5.471 1.00 94.31 174 ALA A N 1
ATOM 1380 C CA . ALA A 1 174 ? 2.615 13.905 -4.912 1.00 94.31 174 ALA A CA 1
ATOM 1381 C C . ALA A 1 174 ? 3.248 12.538 -5.239 1.00 94.31 174 ALA A C 1
ATOM 1383 O O . ALA A 1 174 ? 4.346 12.478 -5.808 1.00 94.31 174 ALA A O 1
ATOM 1384 N N . LEU A 1 175 ? 2.517 11.447 -4.982 1.00 95.94 175 LEU A N 1
ATOM 1385 C CA . LEU A 1 175 ? 2.947 10.083 -5.291 1.00 95.94 175 LEU A CA 1
ATOM 1386 C C . LEU A 1 175 ? 3.185 9.881 -6.793 1.00 95.94 175 LEU A C 1
ATOM 1388 O O . LEU A 1 175 ? 4.216 9.335 -7.188 1.00 95.94 175 LEU A O 1
ATOM 1392 N N . SER A 1 176 ? 2.278 10.374 -7.642 1.00 94.75 176 SER A N 1
ATOM 1393 C CA . SER A 1 176 ? 2.414 10.306 -9.102 1.00 94.75 176 SER A CA 1
ATOM 1394 C C . SER A 1 176 ? 3.709 10.967 -9.573 1.00 94.75 176 SER A C 1
ATOM 1396 O O . SER A 1 176 ? 4.474 10.369 -10.332 1.00 94.75 176 SER A O 1
ATOM 1398 N N . GLY A 1 177 ? 4.013 12.165 -9.064 1.00 92.88 177 GLY A N 1
ATOM 1399 C CA . GLY A 1 177 ? 5.261 12.859 -9.375 1.00 92.88 177 GLY A CA 1
ATOM 1400 C C . GLY A 1 177 ? 6.501 12.081 -8.924 1.00 92.88 177 GLY A C 1
ATOM 1401 O O . GLY A 1 177 ? 7.516 12.077 -9.622 1.00 92.88 177 GLY A O 1
ATOM 1402 N N . ARG A 1 178 ? 6.433 11.389 -7.783 1.00 93.50 178 ARG A N 1
ATOM 1403 C CA . ARG A 1 178 ? 7.542 10.568 -7.282 1.00 93.50 178 ARG A CA 1
ATOM 1404 C C . ARG A 1 178 ? 7.778 9.331 -8.146 1.00 93.50 178 ARG A C 1
ATOM 1406 O O . ARG A 1 178 ? 8.915 9.085 -8.545 1.00 93.50 178 ARG A O 1
ATOM 1413 N N . ILE A 1 179 ? 6.715 8.618 -8.511 1.00 94.62 179 ILE A N 1
ATOM 1414 C CA . ILE A 1 179 ? 6.788 7.456 -9.407 1.00 94.62 179 ILE A CA 1
ATOM 1415 C C . ILE A 1 179 ? 7.315 7.861 -10.785 1.00 94.62 179 ILE A C 1
ATOM 1417 O O . ILE A 1 179 ? 8.138 7.148 -11.351 1.00 94.62 179 ILE A O 1
ATOM 1421 N N . GLN A 1 180 ? 6.923 9.029 -11.302 1.00 92.38 180 GLN A N 1
ATOM 1422 C CA . GLN A 1 180 ? 7.470 9.551 -12.559 1.00 92.38 180 GLN A CA 1
ATOM 1423 C C . GLN A 1 180 ? 8.982 9.757 -12.492 1.00 92.38 180 GLN A C 1
ATOM 1425 O O . GLN A 1 180 ? 9.694 9.337 -13.404 1.00 92.38 180 GLN A O 1
ATOM 1430 N N . ARG A 1 181 ? 9.485 10.353 -11.402 1.00 92.12 181 ARG A N 1
ATOM 1431 C CA . ARG A 1 181 ? 10.928 10.554 -11.201 1.00 92.12 181 ARG A CA 1
ATOM 1432 C C . ARG A 1 181 ? 11.676 9.230 -11.074 1.00 92.12 181 ARG A C 1
ATOM 1434 O O . ARG A 1 181 ? 12.695 9.060 -11.734 1.00 92.12 181 ARG A O 1
ATOM 1441 N N . LEU A 1 182 ? 11.160 8.295 -10.276 1.00 92.88 182 LEU A N 1
ATOM 1442 C CA . LEU A 1 182 ? 11.761 6.968 -10.101 1.00 92.88 182 LEU A CA 1
ATOM 1443 C C . LEU A 1 182 ? 11.771 6.168 -11.409 1.00 92.88 182 LEU A C 1
ATOM 1445 O O . LEU A 1 182 ? 12.764 5.535 -11.745 1.00 92.88 182 LEU A O 1
ATOM 1449 N N . GLY A 1 183 ? 10.674 6.211 -12.164 1.00 88.81 183 GLY A N 1
ATOM 1450 C CA . GLY A 1 183 ? 10.527 5.485 -13.422 1.00 88.81 183 GLY A CA 1
ATOM 1451 C C . GLY A 1 183 ? 11.215 6.139 -14.624 1.00 88.81 183 GLY A C 1
ATOM 1452 O O . GLY A 1 183 ? 11.244 5.528 -15.688 1.00 88.81 183 GLY A O 1
ATOM 1453 N N . GLY A 1 184 ? 11.745 7.362 -14.490 1.00 89.12 184 GLY A N 1
ATOM 1454 C CA . GLY A 1 184 ? 12.280 8.127 -15.622 1.00 89.12 184 GLY A CA 1
ATOM 1455 C C . GLY A 1 184 ? 11.220 8.420 -16.691 1.00 89.12 184 GLY A C 1
ATOM 1456 O O . GLY A 1 184 ? 11.514 8.367 -17.886 1.00 89.12 184 GLY A O 1
ATOM 1457 N N . LEU A 1 185 ? 9.980 8.660 -16.258 1.00 88.56 185 LEU A N 1
ATOM 1458 C CA . LEU A 1 185 ? 8.821 8.834 -17.130 1.00 88.56 185 LEU A CA 1
ATOM 1459 C C . LEU A 1 185 ? 8.706 10.283 -17.618 1.00 88.56 185 LEU A C 1
ATOM 1461 O O . LEU A 1 185 ? 8.988 11.229 -16.883 1.00 88.56 185 LEU A O 1
ATOM 1465 N N . ASP A 1 186 ? 8.264 10.458 -18.860 1.00 85.38 186 ASP A N 1
ATOM 1466 C CA . ASP A 1 186 ? 7.997 11.768 -19.447 1.00 85.38 186 ASP A CA 1
ATOM 1467 C C . ASP A 1 186 ? 6.581 12.282 -19.117 1.00 85.38 186 ASP A C 1
ATOM 1469 O O . ASP A 1 186 ? 5.722 11.580 -18.570 1.00 85.38 186 ASP A O 1
ATOM 1473 N N . SER A 1 187 ? 6.318 13.542 -19.469 1.00 80.12 187 SER A N 1
ATOM 1474 C CA . SER A 1 187 ? 5.041 14.208 -19.192 1.00 80.12 187 SER A CA 1
ATOM 1475 C C . SER A 1 187 ? 3.836 13.542 -19.865 1.00 80.12 187 SER A C 1
ATOM 1477 O O . SER A 1 187 ? 2.722 13.682 -19.366 1.00 80.12 187 SER A O 1
ATOM 1479 N N . SER A 1 188 ? 4.031 12.782 -20.949 1.00 78.19 188 SER A N 1
ATOM 1480 C CA . SER A 1 188 ? 2.944 12.050 -21.611 1.00 78.19 188 SER A CA 1
ATOM 1481 C C . SER A 1 188 ? 2.508 10.813 -20.819 1.00 78.19 188 SER A C 1
ATOM 1483 O O . SER A 1 188 ? 1.342 10.431 -20.877 1.00 78.19 188 SER A O 1
ATOM 1485 N N . GLN A 1 189 ? 3.408 10.225 -20.024 1.00 83.56 189 GLN A N 1
ATOM 1486 C CA . GLN A 1 189 ? 3.102 9.102 -19.127 1.00 83.56 189 GLN A CA 1
ATOM 1487 C C . GLN A 1 189 ? 2.564 9.553 -17.766 1.00 83.56 189 GLN A C 1
ATOM 1489 O O . GLN A 1 189 ? 1.907 8.779 -17.071 1.00 83.56 189 GLN A O 1
ATOM 1494 N N . SER A 1 190 ? 2.795 10.816 -17.405 1.00 81.50 190 SER A N 1
ATOM 1495 C CA . SER A 1 190 ? 2.354 11.422 -16.146 1.00 81.50 190 SER A CA 1
ATOM 1496 C C . SER A 1 190 ? 0.849 11.260 -15.895 1.00 81.50 190 SER A C 1
ATOM 1498 O O . SER A 1 190 ? 0.431 10.866 -14.803 1.00 81.50 190 SER A O 1
ATOM 1500 N N . GLY A 1 191 ? 0.038 11.480 -16.937 1.00 87.25 191 GLY A N 1
ATOM 1501 C CA . GLY A 1 191 ? -1.415 11.313 -16.872 1.00 87.25 191 GLY A CA 1
ATOM 1502 C C . GLY A 1 191 ? -1.842 9.867 -16.620 1.00 87.25 191 GLY A C 1
ATOM 1503 O O . GLY A 1 191 ? -2.714 9.627 -15.791 1.00 87.25 191 GLY A O 1
ATOM 1504 N N . ALA A 1 192 ? -1.181 8.901 -17.263 1.00 89.69 192 ALA A N 1
ATOM 1505 C CA . ALA A 1 192 ? -1.506 7.485 -17.108 1.00 89.69 192 ALA A CA 1
ATOM 1506 C C . ALA A 1 192 ? -1.133 6.957 -15.712 1.00 89.69 192 ALA A C 1
ATOM 1508 O O . ALA A 1 192 ? -1.902 6.214 -15.106 1.00 89.69 192 ALA A O 1
ATOM 1509 N N . VAL A 1 193 ? 0.010 7.385 -15.159 1.00 92.62 193 VAL A N 1
ATOM 1510 C CA . VAL A 1 193 ? 0.390 7.071 -13.769 1.00 92.62 193 VAL A CA 1
ATOM 1511 C C . VAL A 1 193 ? -0.636 7.639 -12.793 1.00 92.62 193 VAL A C 1
ATOM 1513 O O . VAL A 1 193 ? -1.112 6.921 -11.916 1.00 92.62 193 VAL A O 1
ATOM 1516 N N . TYR A 1 194 ? -1.008 8.911 -12.960 1.00 93.38 194 TYR A N 1
ATOM 1517 C CA . TYR A 1 194 ? -2.012 9.547 -12.111 1.00 93.38 194 TYR A CA 1
ATOM 1518 C C . TYR A 1 194 ? -3.362 8.823 -12.181 1.00 93.38 194 TYR A C 1
ATOM 1520 O O . TYR A 1 194 ? -3.989 8.595 -11.149 1.00 93.38 194 TYR A O 1
ATOM 1528 N N . GLU A 1 195 ? -3.797 8.423 -13.378 1.00 93.00 195 GLU A N 1
ATOM 1529 C CA . GLU A 1 195 ? -5.044 7.685 -13.565 1.00 93.00 195 GLU A CA 1
ATOM 1530 C C . GLU A 1 195 ? -5.020 6.329 -12.851 1.00 93.00 195 GLU A C 1
ATOM 1532 O O . GLU A 1 195 ? -5.960 6.019 -12.118 1.00 93.00 195 GLU A O 1
ATOM 1537 N N . VAL A 1 196 ? -3.937 5.555 -12.992 1.00 94.38 196 VAL A N 1
ATOM 1538 C CA . VAL A 1 196 ? -3.780 4.271 -12.290 1.00 94.38 196 VAL A CA 1
ATOM 1539 C C . VAL A 1 196 ? -3.874 4.462 -10.776 1.00 94.38 196 VAL A C 1
ATOM 1541 O O . VAL A 1 196 ? -4.635 3.752 -10.120 1.00 94.38 196 VAL A O 1
ATOM 1544 N N . LEU A 1 197 ? -3.152 5.441 -10.221 1.00 95.12 197 LEU A N 1
ATOM 1545 C CA . LEU A 1 197 ? -3.182 5.737 -8.786 1.00 95.12 197 LEU A CA 1
ATOM 1546 C C . LEU A 1 197 ? -4.575 6.177 -8.324 1.00 95.12 197 LEU A C 1
ATOM 1548 O O . LEU A 1 197 ? -5.084 5.687 -7.321 1.00 95.12 197 LEU A O 1
ATOM 1552 N N . SER A 1 198 ? -5.224 7.068 -9.075 1.00 93.12 198 SER A N 1
ATOM 1553 C CA . SER A 1 198 ? -6.562 7.561 -8.749 1.00 93.12 198 SER A CA 1
ATOM 1554 C C . SER A 1 198 ? -7.600 6.438 -8.740 1.00 93.12 198 SER A C 1
ATOM 1556 O O . SER A 1 198 ? -8.408 6.349 -7.810 1.00 93.12 198 SER A O 1
ATOM 1558 N N . GLN A 1 199 ? -7.559 5.540 -9.727 1.00 91.31 199 GLN A N 1
ATOM 1559 C CA . GLN A 1 199 ? -8.447 4.380 -9.780 1.00 91.31 199 GLN A CA 1
ATOM 1560 C C . GLN A 1 199 ? -8.153 3.390 -8.647 1.00 91.31 199 GLN A C 1
ATOM 1562 O O . GLN A 1 199 ? -9.089 2.923 -7.999 1.00 91.31 199 GLN A O 1
ATOM 1567 N N . ALA A 1 200 ? -6.880 3.115 -8.360 1.00 89.69 200 ALA A N 1
ATOM 1568 C CA . ALA A 1 200 ? -6.488 2.225 -7.272 1.00 89.69 200 ALA A CA 1
ATOM 1569 C C . ALA A 1 200 ? -6.853 2.777 -5.882 1.00 89.69 200 ALA A C 1
ATOM 1571 O O . ALA A 1 200 ? -7.157 2.010 -4.978 1.00 89.69 200 ALA A O 1
ATOM 1572 N N . THR A 1 201 ? -6.883 4.094 -5.694 1.00 87.81 201 THR A N 1
ATOM 1573 C CA . THR A 1 201 ? -7.316 4.685 -4.419 1.00 87.81 201 THR A CA 1
ATOM 1574 C C . THR A 1 201 ? -8.840 4.743 -4.289 1.00 87.81 201 THR A C 1
ATOM 1576 O O . THR A 1 201 ? -9.378 4.456 -3.225 1.00 87.81 201 THR A O 1
ATOM 1579 N N . SER A 1 202 ? -9.559 5.112 -5.354 1.00 82.06 202 SER A N 1
ATOM 1580 C CA . SER A 1 202 ? -11.004 5.399 -5.269 1.00 82.06 202 SER A CA 1
ATOM 1581 C C . SER A 1 202 ? -11.921 4.224 -5.620 1.00 82.06 202 SER A C 1
ATOM 1583 O O . SER A 1 202 ? -13.077 4.209 -5.202 1.00 82.06 202 SER A O 1
ATOM 1585 N N . LYS A 1 203 ? -11.441 3.247 -6.399 1.00 75.06 203 LYS A N 1
ATOM 1586 C CA . LYS A 1 203 ? -12.256 2.151 -6.958 1.00 75.06 203 LYS A CA 1
ATOM 1587 C C . LYS A 1 203 ? -11.718 0.759 -6.634 1.00 75.06 203 LYS A C 1
ATOM 1589 O O . LYS A 1 203 ? -12.233 -0.220 -7.172 1.00 75.06 203 LYS A O 1
ATOM 1594 N N . ALA A 1 204 ? -10.688 0.639 -5.798 1.00 76.00 204 ALA A N 1
ATOM 1595 C CA . ALA A 1 204 ? -10.124 -0.671 -5.515 1.00 76.00 204 ALA A CA 1
ATOM 1596 C C . ALA A 1 204 ? -11.092 -1.533 -4.682 1.00 76.00 204 ALA A C 1
ATOM 1598 O O . ALA A 1 204 ? -11.586 -1.076 -3.648 1.00 76.00 204 ALA A O 1
ATOM 1599 N N . PRO A 1 205 ? -11.325 -2.803 -5.069 1.00 70.38 205 PRO A N 1
ATOM 1600 C CA . PRO A 1 205 ? -12.131 -3.746 -4.284 1.00 70.38 205 PRO A CA 1
ATOM 1601 C C . PRO A 1 205 ? -11.644 -3.898 -2.834 1.00 70.38 205 PRO A C 1
ATOM 1603 O O . PRO A 1 205 ? -12.441 -4.095 -1.914 1.00 70.38 205 PRO A O 1
ATOM 1606 N N . SER A 1 206 ? -10.335 -3.730 -2.632 1.00 84.31 206 SER A N 1
ATOM 1607 C CA . SER A 1 206 ? -9.647 -3.720 -1.339 1.00 84.31 206 SER A CA 1
ATOM 1608 C C . SER A 1 206 ? -10.162 -2.658 -0.360 1.00 84.31 206 SER A C 1
ATOM 1610 O O . SER A 1 206 ? -10.023 -2.846 0.847 1.00 84.31 206 SER A O 1
ATOM 1612 N N . MET A 1 207 ? -10.806 -1.580 -0.831 1.00 87.25 207 MET A N 1
ATOM 1613 C CA . MET A 1 207 ? -11.445 -0.576 0.033 1.00 87.25 207 MET A CA 1
ATOM 1614 C C . MET A 1 207 ? -12.489 -1.198 0.965 1.00 87.25 207 MET A C 1
ATOM 1616 O O . MET A 1 207 ? -12.771 -0.660 2.036 1.00 87.25 207 MET A O 1
ATOM 1620 N N . THR A 1 208 ? -13.030 -2.361 0.601 1.00 90.62 208 THR A N 1
ATOM 1621 C CA . THR A 1 208 ? -13.925 -3.137 1.461 1.00 90.62 208 THR A CA 1
ATOM 1622 C C . THR A 1 208 ? -13.243 -3.558 2.767 1.00 90.62 208 THR A C 1
ATOM 1624 O O . THR A 1 208 ? -13.882 -3.536 3.816 1.00 90.62 208 THR A O 1
ATOM 1627 N N . PHE A 1 209 ? -11.943 -3.877 2.745 1.00 92.94 209 PHE A N 1
ATOM 1628 C CA . PHE A 1 209 ? -11.200 -4.235 3.957 1.00 92.94 209 PHE A CA 1
ATOM 1629 C C . PHE A 1 209 ? -11.060 -3.046 4.908 1.00 92.94 209 PHE A C 1
ATOM 1631 O O . PHE A 1 209 ? -11.205 -3.208 6.114 1.00 92.94 209 PHE A O 1
ATOM 1638 N N . LEU A 1 210 ? -10.852 -1.842 4.372 1.00 91.31 210 LEU A N 1
ATOM 1639 C CA . LEU A 1 210 ? -10.773 -0.632 5.186 1.00 91.31 210 LEU A CA 1
ATOM 1640 C C . LEU A 1 210 ? -12.147 -0.205 5.721 1.00 91.31 210 LEU A C 1
ATOM 1642 O O . LEU A 1 210 ? -12.288 0.100 6.898 1.00 91.31 210 LEU A O 1
ATOM 1646 N N . THR A 1 211 ? -13.176 -0.214 4.876 1.00 91.25 211 THR A N 1
ATOM 1647 C CA . THR A 1 211 ? -14.524 0.254 5.253 1.00 91.25 211 THR A CA 1
ATOM 1648 C C . THR A 1 211 ? -15.272 -0.702 6.181 1.00 91.25 211 THR A C 1
ATOM 1650 O O . THR A 1 211 ? -16.146 -0.262 6.922 1.00 91.25 211 THR A O 1
ATOM 1653 N N . GLN A 1 212 ? -14.943 -1.999 6.170 1.00 94.50 212 GLN A N 1
ATOM 1654 C CA . GLN A 1 212 ? -15.526 -2.980 7.092 1.00 94.50 212 GLN A CA 1
ATOM 1655 C C . GLN A 1 212 ? -14.674 -3.248 8.340 1.00 94.50 212 GLN A C 1
ATOM 1657 O O . GLN A 1 212 ? -15.105 -4.021 9.200 1.00 94.50 212 GLN A O 1
ATOM 1662 N N . PHE A 1 213 ? -13.488 -2.646 8.453 1.00 96.56 213 PHE A N 1
ATOM 1663 C CA . PHE A 1 213 ? -12.628 -2.814 9.618 1.00 96.56 213 PHE A CA 1
ATOM 1664 C C . PHE A 1 213 ? -13.282 -2.213 10.870 1.00 96.56 213 PHE A C 1
ATOM 1666 O O . PHE A 1 213 ? -13.602 -1.028 10.933 1.00 96.56 213 PHE A O 1
ATOM 1673 N N . ASN A 1 214 ? -13.476 -3.039 11.897 1.00 95.88 214 ASN A N 1
ATOM 1674 C CA . ASN A 1 214 ? -14.086 -2.630 13.156 1.00 95.88 214 ASN A CA 1
ATOM 1675 C C . ASN A 1 214 ? -13.019 -2.078 14.110 1.00 95.88 214 ASN A C 1
ATOM 1677 O O . ASN A 1 214 ? -12.564 -2.766 15.031 1.00 95.88 214 ASN A O 1
ATOM 1681 N N . PHE A 1 215 ? -12.639 -0.817 13.898 1.00 95.88 215 PHE A N 1
ATOM 1682 C CA . PHE A 1 215 ? -11.638 -0.140 14.721 1.00 95.88 215 PHE A CA 1
ATOM 1683 C C . PHE A 1 215 ? -12.016 -0.115 16.208 1.00 95.88 215 PHE A C 1
ATOM 1685 O O . PHE A 1 215 ? -11.161 -0.351 17.063 1.00 95.88 215 PHE A O 1
ATOM 1692 N N . SER A 1 216 ? -13.289 0.101 16.551 1.00 93.06 216 SER A N 1
ATOM 1693 C CA . SER A 1 216 ? -13.739 0.158 17.948 1.00 93.06 216 SER A CA 1
ATOM 1694 C C . SER A 1 216 ? -13.471 -1.156 18.692 1.00 93.06 216 SER A C 1
ATOM 1696 O O . SER A 1 216 ? -12.960 -1.128 19.812 1.00 93.06 216 SER A O 1
ATOM 1698 N N . ALA A 1 217 ? -13.720 -2.303 18.052 1.00 94.56 217 ALA A N 1
ATOM 1699 C CA . ALA A 1 217 ? -13.475 -3.626 18.633 1.00 94.56 217 ALA A CA 1
ATOM 1700 C C . ALA A 1 217 ? -12.021 -4.120 18.491 1.00 94.56 217 ALA A C 1
ATOM 1702 O O . ALA A 1 217 ? -11.640 -5.079 19.166 1.00 94.56 217 ALA A O 1
ATOM 1703 N N . CYS A 1 218 ? -11.206 -3.480 17.645 1.00 94.38 218 CYS A N 1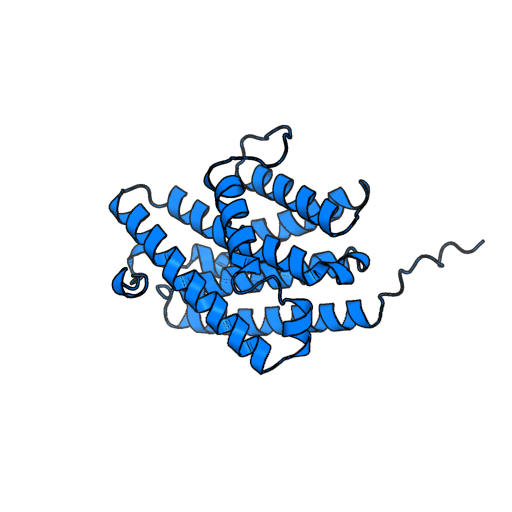
ATOM 1704 C CA . CYS A 1 218 ? -9.810 -3.859 17.425 1.00 94.38 218 CYS A CA 1
ATOM 1705 C C . CYS A 1 218 ? -9.003 -3.795 18.725 1.00 94.38 218 CYS A C 1
ATOM 1707 O O . CYS A 1 218 ? -9.001 -2.778 19.428 1.00 94.38 218 CYS A O 1
ATOM 1709 N N . LYS A 1 219 ? -8.274 -4.872 19.024 1.00 90.00 219 LYS A N 1
ATOM 1710 C CA . LYS A 1 219 ? -7.290 -4.916 20.108 1.00 90.00 219 LYS A CA 1
ATOM 1711 C C . LYS A 1 219 ? -5.914 -4.645 19.518 1.00 90.00 219 LYS A C 1
ATOM 1713 O O . LYS A 1 219 ? -5.526 -5.306 18.564 1.00 90.00 219 LYS A O 1
ATOM 1718 N N . VAL A 1 220 ? -5.195 -3.686 20.090 1.00 83.75 220 VAL A N 1
ATOM 1719 C CA . VAL A 1 220 ? -3.817 -3.363 19.701 1.00 83.75 220 VAL A CA 1
ATOM 1720 C C . VAL A 1 220 ? -2.851 -3.936 20.728 1.00 83.75 220 VAL A C 1
ATOM 1722 O O . VAL A 1 220 ? -3.167 -3.974 21.922 1.00 83.75 220 VAL A O 1
ATOM 1725 N N . LEU A 1 221 ? -1.691 -4.407 20.272 1.00 73.25 221 LEU A N 1
ATOM 1726 C CA . LEU A 1 221 ? -0.628 -4.824 21.181 1.00 73.25 221 LEU A CA 1
ATOM 1727 C C . LEU A 1 221 ? -0.177 -3.616 22.029 1.00 73.25 221 LEU A C 1
ATOM 1729 O O . LEU A 1 221 ? -0.069 -2.510 21.500 1.00 73.25 221 LE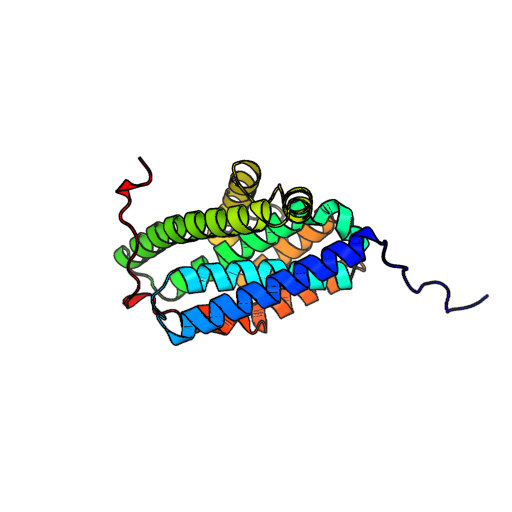U A O 1
ATOM 1733 N N . PRO A 1 222 ? 0.061 -3.788 23.342 1.00 61.09 222 PRO A N 1
ATOM 1734 C CA . PRO A 1 222 ? 0.631 -2.725 24.165 1.00 61.09 222 PRO A CA 1
ATOM 1735 C C . PRO A 1 222 ? 2.072 -2.410 23.731 1.00 61.09 222 PRO A C 1
ATOM 1737 O O . PRO A 1 222 ? 2.787 -3.306 23.280 1.00 61.09 222 PRO A O 1
ATOM 1740 N N . ASP A 1 223 ? 2.521 -1.167 23.956 1.00 55.44 223 ASP A N 1
ATOM 1741 C CA . ASP A 1 223 ? 3.839 -0.611 23.562 1.00 55.44 223 ASP A CA 1
ATOM 1742 C C . ASP A 1 223 ? 5.069 -1.403 24.055 1.00 55.44 223 ASP A C 1
ATOM 1744 O O . ASP A 1 223 ? 6.205 -1.114 23.683 1.00 55.44 223 ASP A O 1
ATOM 1748 N N . ALA A 1 224 ? 4.869 -2.424 24.891 1.00 45.28 224 ALA A N 1
ATOM 1749 C CA . ALA A 1 224 ? 5.910 -3.227 25.525 1.00 45.28 224 ALA A CA 1
ATOM 1750 C C . ALA A 1 224 ? 6.821 -4.005 24.552 1.00 45.28 224 ALA A C 1
ATOM 1752 O O . ALA A 1 224 ? 7.809 -4.581 25.000 1.00 45.28 224 ALA A O 1
ATOM 1753 N N . PHE A 1 225 ? 6.520 -4.026 23.251 1.00 42.75 225 PHE A N 1
ATOM 1754 C CA . PHE A 1 225 ? 7.368 -4.649 22.229 1.00 42.75 225 PHE A CA 1
ATOM 1755 C C . PHE A 1 225 ? 8.365 -3.684 21.561 1.00 42.75 225 PHE A C 1
ATOM 1757 O O . PHE A 1 225 ? 9.202 -4.148 20.791 1.00 42.75 225 PHE A O 1
ATOM 1764 N N . PHE A 1 226 ? 8.306 -2.380 21.862 1.00 42.72 226 PHE A N 1
ATOM 1765 C CA . PHE A 1 226 ? 9.137 -1.341 21.232 1.00 42.72 226 PHE A CA 1
ATOM 1766 C C . PHE A 1 226 ? 9.948 -0.510 22.247 1.00 42.72 226 PHE A C 1
ATOM 1768 O O . PHE A 1 226 ? 10.096 0.702 22.089 1.00 42.72 226 PHE A O 1
ATOM 1775 N N . ARG A 1 227 ? 10.471 -1.154 23.299 1.00 32.88 227 ARG A N 1
ATOM 1776 C CA . ARG A 1 227 ? 11.542 -0.598 24.144 1.00 32.88 227 ARG A CA 1
ATOM 1777 C C . ARG A 1 227 ? 12.866 -1.286 23.862 1.00 32.88 227 ARG A C 1
ATOM 1779 O O . ARG A 1 227 ? 12.846 -2.530 23.742 1.00 32.88 227 ARG A O 1
#

pLDDT: mean 88.69, std 13.71, range [31.11, 98.12]

Organism: NCBI:txid555779

Nearest PDB structures (foldseek):
  4tql-assembly1_A  TM=2.326E-01  e=1.432E+00  synthetic construct
  9g3z-assembly1_J  TM=2.502E-01  e=9.291E+00  Sus scrofa
  4wpc-assembly1_A  TM=1.454E-01  e=8.887E+00  Saccharomyces cerevisiae S288C

Secondary structure (DSSP, 8-state):
--TTTT-----HHHHHHHHHHHHHHHHHHHHHHHHHHH-TT-THHHHHHHHHHHHHHHHHHHHH-GGGGGGHHHHHHHHHHHHHHHHHHHHHHH--SHHHHHHHHHHHHHHHHHHHHHHHHHHHH-HHHHHHTGGGSHHHHHHHHHHHIIIIIS---SS-----S-HHHHHHHHHHHHHHHHHT--HHHHHHHHHHHHHHHHS-TTHHHHHT--TTTPPPPPGGG--

Radius of gyration: 17.83 Å; Cα contacts (8 Å, |Δi|>4): 238; chains: 1; bounding box: 32×42×69 Å

Sequence (227 aa):
MSLFGKIFKRTPESLQLSDWLANMTEAFLRMGDDTLGRDKASPDMLVCFTLINATHTAHNLLHTDPRIASNIGPIYAELRAYYECLWQLILLHQYSTPDEHDKISRLCGDVALRLERTMESLFKSNPNVKRALSEATGAAYERVMVNAVNEYIHGERAHAFPESGDHISDNIRALSGRIQRLGGLDSSQSGAVYEVLSQATSKAPSMTFLTQFNFSACKVLPDAFFR

Foldseek 3Di:
DDPPPPPPPQDPLLVVLLVVLVVQLVVLVVVLVVCLVPPLQDLSLLLSLLSNLLSVLLNQLCVLPVLCSQLSQVLSLLSSLLSLLVLLVVQCVVDPDPVSNVLSVLSSVVSLVVNQVVVVVVCVVPVVVCVSNVCNHDPSSVVSNVVSCCCLVVVVQPDDDDDPPPSLLVSLLSSLVVSCVSSVHDPVCSVVSSVSSVCSVPPNPSVCSSVSRPNVPHDGDPCVVPD